Protein AF-A0A4S4CKS0-F1 (afdb_monomer)

Foldseek 3Di:
DDDDDDPPPPPPDPDQQDAPPDDPDAAEDPEQVGADEAAASHKGKYKHKYFPVQWDDPCPCVVVAVPFDWDCVQPDDQPDDTAKTKDWDPQKAWDDKDWDPQKDKHWPTKMKIWHFPDWGDDPPDIDTDTGIIIITIMIIHGHNPDDQPPPPVVPPPPCPVVNVVVVVPDDPVVVVVCVVCPGFKTKMWIWIDGPVGITIGIHIHGNDDDD

Nearest PDB structures (foldseek):
  6u2k-assembly1_B  TM=3.078E-01  e=2.354E+00  Homo sapiens
  6lt7-assembly1_D  TM=2.703E-01  e=1.048E+00  Homo sapiens
  5zyg-assembly1_A  TM=1.917E-01  e=1.614E+00  Homo sapiens
  2e3q-assembly1_A  TM=2.192E-01  e=3.435E+00  Homo sapiens
  4v61-assembly1_AJ  TM=2.468E-01  e=6.928E+00  Spinacia oleracea

Mean predicted aligned error: 11.74 Å

Solvent-accessible surface area (backbone atoms only — not comparable to full-atom values): 12590 Å² total; per-residue (Å²): 138,86,81,84,82,81,80,81,80,76,75,81,72,80,73,79,70,40,75,41,102,64,67,101,59,64,46,74,43,94,33,50,82,50,62,44,72,49,44,58,29,18,35,47,47,37,32,35,38,35,54,44,77,59,56,45,89,80,68,86,55,48,74,64,59,68,71,58,72,73,62,59,87,78,52,84,54,65,87,40,64,54,61,63,30,73,44,83,32,82,64,60,35,76,74,48,72,52,48,60,85,49,51,46,74,43,76,74,45,38,27,37,30,46,42,55,78,42,52,45,60,56,91,96,43,81,48,75,44,64,48,58,28,33,42,38,27,30,41,39,35,28,33,66,82,53,64,82,77,80,78,62,87,73,77,56,75,70,65,50,72,67,53,52,53,52,58,67,71,46,51,74,67,56,50,46,57,54,59,77,57,61,82,59,55,46,63,29,45,35,32,32,34,51,98,89,49,76,34,52,46,65,45,35,35,19,53,56,84,86,128

pLDDT: mean 80.33, std 18.59, range [35.62, 97.5]

Structure (mmCIF, N/CA/C/O backbone):
data_AF-A0A4S4CKS0-F1
#
_entry.id   AF-A0A4S4CKS0-F1
#
loop_
_atom_site.group_PDB
_atom_site.id
_atom_site.type_symbol
_atom_site.label_atom_id
_atom_site.label_alt_id
_atom_site.label_comp_id
_atom_site.label_asym_id
_atom_site.label_entity_id
_atom_site.label_seq_id
_atom_site.pdbx_PDB_ins_code
_atom_site.Cartn_x
_atom_site.Cartn_y
_atom_site.Cartn_z
_atom_site.occupancy
_atom_site.B_iso_or_equiv
_atom_site.auth_seq_id
_atom_site.auth_comp_id
_atom_site.auth_asym_id
_atom_site.auth_atom_id
_atom_site.pdbx_PDB_model_num
ATOM 1 N N . MET A 1 1 ? 51.234 -23.794 -37.848 1.00 41.62 1 MET A N 1
ATOM 2 C CA . MET A 1 1 ? 51.145 -22.555 -37.045 1.00 41.62 1 MET A CA 1
ATOM 3 C C . MET A 1 1 ? 49.689 -22.390 -36.641 1.00 41.62 1 MET A C 1
ATOM 5 O O . MET A 1 1 ? 48.871 -22.120 -37.506 1.00 41.62 1 MET A O 1
ATOM 9 N N . ALA A 1 2 ? 49.347 -22.695 -35.389 1.00 40.72 2 ALA A N 1
ATOM 10 C CA . ALA A 1 2 ? 47.974 -22.629 -34.889 1.00 40.72 2 ALA A CA 1
ATOM 11 C C . ALA A 1 2 ? 47.785 -21.317 -34.114 1.00 40.72 2 ALA A C 1
ATOM 13 O O . ALA A 1 2 ? 48.571 -21.017 -33.218 1.00 40.72 2 ALA A O 1
ATOM 14 N N . VAL A 1 3 ? 46.779 -20.533 -34.497 1.00 44.59 3 VAL A N 1
ATOM 15 C CA . VAL A 1 3 ? 46.396 -19.279 -33.834 1.00 44.59 3 VAL A CA 1
ATOM 16 C C . VAL A 1 3 ? 45.395 -19.623 -32.726 1.00 44.59 3 VAL A C 1
ATOM 18 O O . VAL A 1 3 ? 44.371 -20.232 -33.037 1.00 44.59 3 VAL A O 1
ATOM 21 N N . PRO A 1 4 ? 45.639 -19.275 -31.452 1.00 52.84 4 PRO A N 1
ATOM 22 C CA . PRO A 1 4 ? 44.640 -19.474 -30.415 1.00 52.84 4 PRO A CA 1
ATOM 23 C C . PRO A 1 4 ? 43.582 -18.367 -30.502 1.00 52.84 4 PRO A C 1
ATOM 25 O O . PRO A 1 4 ? 43.887 -17.178 -30.429 1.00 52.84 4 PRO A O 1
ATOM 28 N N . PHE A 1 5 ? 42.324 -18.775 -30.661 1.00 57.12 5 PHE A N 1
ATOM 29 C CA . PHE A 1 5 ? 41.147 -17.913 -30.590 1.00 57.12 5 PHE A CA 1
ATOM 30 C C . PHE A 1 5 ? 40.805 -17.707 -29.105 1.00 57.12 5 PHE A C 1
ATOM 32 O O . PHE A 1 5 ? 40.235 -18.589 -28.463 1.00 57.12 5 PHE A O 1
ATOM 39 N N . ILE A 1 6 ? 41.215 -16.577 -28.524 1.00 60.00 6 ILE A N 1
ATOM 40 C CA . ILE A 1 6 ? 40.857 -16.210 -27.147 1.00 60.00 6 ILE A CA 1
ATOM 41 C C . ILE A 1 6 ? 39.425 -15.669 -27.173 1.00 60.00 6 ILE A C 1
ATOM 43 O O . ILE A 1 6 ? 39.187 -14.512 -27.514 1.00 60.00 6 ILE A O 1
ATOM 47 N N . ALA A 1 7 ? 38.461 -16.520 -26.829 1.00 51.56 7 ALA A N 1
ATOM 48 C CA . ALA A 1 7 ? 37.091 -16.104 -26.567 1.00 51.56 7 ALA A CA 1
ATOM 49 C C . ALA A 1 7 ? 37.044 -15.348 -25.226 1.00 51.56 7 ALA A C 1
ATOM 51 O O . ALA A 1 7 ? 37.062 -15.959 -24.157 1.00 51.56 7 ALA A O 1
ATOM 52 N N . LEU A 1 8 ? 37.007 -14.012 -25.276 1.00 50.91 8 LEU A N 1
ATOM 53 C CA . LEU A 1 8 ? 36.671 -13.187 -24.116 1.00 50.91 8 LEU A CA 1
ATOM 54 C C . LEU A 1 8 ? 35.196 -13.418 -23.755 1.00 50.91 8 LEU A C 1
ATOM 56 O O . LEU A 1 8 ? 34.293 -12.826 -24.341 1.00 50.91 8 LEU A O 1
ATOM 60 N N . LEU A 1 9 ? 34.960 -14.273 -22.763 1.00 50.16 9 LEU A N 1
ATOM 61 C CA . LEU A 1 9 ? 33.703 -14.326 -22.023 1.00 50.16 9 LEU A CA 1
ATOM 62 C C . LEU A 1 9 ? 33.597 -13.053 -21.173 1.00 50.16 9 LEU A C 1
ATOM 64 O O . LEU A 1 9 ? 34.040 -13.014 -20.026 1.00 50.16 9 LEU A O 1
ATOM 68 N N . THR A 1 10 ? 33.031 -11.989 -21.740 1.00 52.81 10 THR A N 1
ATOM 69 C CA . THR A 1 10 ? 32.577 -10.836 -20.960 1.00 52.81 10 THR A CA 1
ATOM 70 C C . THR A 1 10 ? 31.408 -11.289 -20.091 1.00 52.81 10 THR A C 1
ATOM 72 O O . THR A 1 10 ? 30.259 -11.310 -20.528 1.00 52.81 10 THR A O 1
ATOM 75 N N . LEU A 1 11 ? 31.712 -11.687 -18.856 1.00 47.97 11 LEU A N 1
ATOM 76 C CA . LEU A 1 11 ? 30.732 -11.795 -17.785 1.00 47.97 11 LEU A CA 1
ATOM 77 C C . LEU A 1 11 ? 30.125 -10.402 -17.601 1.00 47.97 11 LEU A C 1
ATOM 79 O O . LEU A 1 11 ? 30.7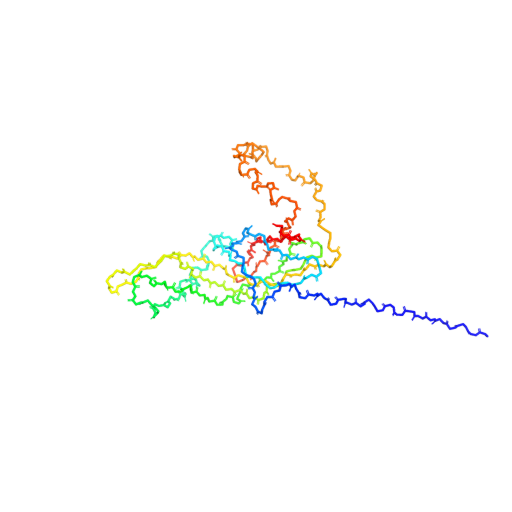52 -9.520 -17.015 1.00 47.97 11 LEU A O 1
ATOM 83 N N . SER A 1 12 ? 28.923 -10.186 -18.129 1.00 48.22 12 SER A N 1
ATOM 84 C CA . SER A 1 12 ? 28.075 -9.063 -17.744 1.00 48.22 12 SER A CA 1
ATOM 85 C C . SER A 1 12 ? 27.746 -9.237 -16.264 1.00 48.22 12 SER A C 1
ATOM 87 O O . SER A 1 12 ? 26.781 -9.907 -15.897 1.00 48.22 12 SER A O 1
ATOM 89 N N . ALA A 1 13 ? 28.625 -8.721 -15.408 1.00 48.47 13 ALA A N 1
ATOM 90 C CA . ALA A 1 13 ? 28.446 -8.725 -13.974 1.00 48.47 13 ALA A CA 1
ATOM 91 C C . ALA A 1 13 ? 27.156 -7.961 -13.657 1.00 48.47 13 ALA A C 1
ATOM 93 O O . ALA A 1 13 ? 27.065 -6.758 -13.896 1.00 48.47 13 ALA A O 1
ATOM 94 N N . CYS A 1 14 ? 26.156 -8.668 -13.128 1.00 55.69 14 CYS A N 1
ATOM 95 C CA . CYS A 1 14 ? 25.032 -8.055 -12.433 1.00 55.69 14 CYS A CA 1
ATOM 96 C C . CYS A 1 14 ? 25.612 -7.219 -11.286 1.00 55.69 14 CYS A C 1
ATOM 98 O O . CYS A 1 14 ? 25.979 -7.764 -10.246 1.00 55.69 14 CYS A O 1
ATOM 100 N N . THR A 1 15 ? 25.748 -5.907 -11.475 1.00 55.53 15 THR A N 1
ATOM 101 C CA . THR A 1 15 ? 26.134 -5.004 -10.390 1.00 55.53 15 THR A CA 1
ATOM 102 C C . THR A 1 15 ? 25.078 -5.107 -9.290 1.00 55.53 15 THR A C 1
ATOM 104 O O . THR A 1 15 ? 23.892 -4.926 -9.590 1.00 55.53 15 THR A O 1
ATOM 107 N N . PRO A 1 16 ? 25.455 -5.417 -8.038 1.00 56.31 16 PRO A N 1
ATOM 108 C CA . PRO A 1 16 ? 24.493 -5.502 -6.951 1.00 56.31 16 PRO A CA 1
ATOM 109 C C . PRO A 1 16 ? 23.821 -4.139 -6.770 1.00 56.31 16 PRO A C 1
ATOM 111 O O . PRO A 1 16 ? 24.492 -3.128 -6.572 1.00 56.31 16 PRO A O 1
ATOM 114 N N . ILE A 1 17 ? 22.490 -4.110 -6.859 1.00 59.53 17 ILE A N 1
ATOM 115 C CA . ILE A 1 17 ? 21.706 -2.906 -6.572 1.00 59.53 17 ILE A CA 1
ATOM 116 C C . ILE A 1 17 ? 21.850 -2.619 -5.077 1.00 59.53 17 ILE A C 1
ATOM 118 O O . ILE A 1 17 ? 21.544 -3.478 -4.245 1.00 59.53 17 ILE A O 1
ATOM 122 N N . ALA A 1 18 ? 22.331 -1.426 -4.731 1.00 67.19 18 ALA A N 1
ATOM 123 C CA . ALA A 1 18 ? 22.526 -1.045 -3.343 1.00 67.19 18 ALA A CA 1
ATOM 124 C C . ALA A 1 18 ? 21.168 -0.903 -2.639 1.00 67.19 18 ALA A C 1
ATOM 126 O O . ALA A 1 18 ? 20.192 -0.390 -3.197 1.00 67.19 18 ALA A O 1
ATOM 127 N N . ARG A 1 19 ? 21.089 -1.339 -1.379 1.00 68.25 19 ARG A N 1
ATOM 128 C CA . ARG A 1 19 ? 19.971 -0.956 -0.509 1.00 68.25 19 ARG A CA 1
ATOM 129 C C . ARG A 1 19 ? 20.043 0.565 -0.344 1.00 68.25 19 ARG A C 1
ATOM 131 O O . ARG A 1 19 ? 21.109 1.083 -0.013 1.00 68.25 19 ARG A O 1
ATOM 138 N N . GLY A 1 20 ? 18.950 1.278 -0.620 1.00 61.09 20 GLY A N 1
ATOM 139 C CA . GLY A 1 20 ? 18.899 2.719 -0.359 1.00 61.09 20 GLY A CA 1
ATOM 140 C C . GLY A 1 20 ? 19.040 3.017 1.140 1.00 61.09 20 GLY A C 1
ATOM 141 O O . GLY A 1 20 ? 19.058 2.096 1.959 1.00 61.09 20 GLY A O 1
ATOM 142 N N . ALA A 1 21 ? 19.136 4.296 1.513 1.00 64.00 21 ALA A N 1
ATOM 143 C CA . ALA A 1 21 ? 19.200 4.710 2.917 1.00 64.00 21 ALA A CA 1
ATOM 144 C C . ALA A 1 21 ? 17.873 4.385 3.629 1.00 64.00 21 ALA A C 1
ATOM 146 O O . ALA A 1 21 ? 16.957 5.201 3.677 1.00 64.00 21 ALA A O 1
ATOM 147 N N . GLN A 1 22 ? 17.754 3.159 4.136 1.00 67.56 22 GLN A N 1
ATOM 148 C CA . GLN A 1 22 ? 16.550 2.631 4.758 1.00 67.56 22 GLN A CA 1
ATOM 149 C C . GLN A 1 22 ? 16.908 1.922 6.058 1.00 67.56 22 GLN A C 1
ATOM 151 O O . GLN A 1 22 ? 17.791 1.062 6.074 1.00 67.56 22 GLN A O 1
ATOM 156 N N . ALA A 1 23 ? 16.171 2.237 7.121 1.00 68.69 23 ALA A N 1
ATOM 157 C CA . ALA A 1 23 ? 16.185 1.453 8.348 1.00 68.69 23 ALA A CA 1
ATOM 158 C C . ALA A 1 23 ? 15.687 0.012 8.099 1.00 68.69 23 ALA A C 1
ATOM 160 O O . ALA A 1 23 ? 15.233 -0.335 7.005 1.00 68.69 23 ALA A O 1
ATOM 161 N N . ASP A 1 24 ? 15.749 -0.850 9.114 1.00 76.81 24 ASP A N 1
ATOM 162 C CA . ASP A 1 24 ? 15.298 -2.251 9.015 1.00 76.81 24 ASP A CA 1
ATOM 163 C C . ASP A 1 24 ? 13.781 -2.436 8.886 1.00 76.81 24 ASP A C 1
ATOM 165 O O . ASP A 1 24 ? 13.296 -3.558 8.772 1.00 76.81 24 ASP A O 1
ATOM 169 N N . TYR A 1 25 ? 13.035 -1.335 8.807 1.00 79.00 25 TYR A N 1
ATOM 170 C CA . TYR A 1 25 ? 11.602 -1.305 8.551 1.00 79.00 25 TYR A CA 1
ATOM 171 C C . TYR A 1 25 ? 11.276 -0.629 7.205 1.00 79.00 25 TYR A C 1
ATOM 173 O O . TYR A 1 25 ? 12.026 0.239 6.744 1.00 79.00 25 TYR A O 1
ATOM 181 N N . PRO A 1 26 ? 10.168 -1.018 6.543 1.00 87.12 26 PRO A N 1
ATOM 182 C CA . PRO A 1 26 ? 9.660 -0.335 5.354 1.00 87.12 26 PRO A CA 1
ATOM 183 C C . PRO A 1 26 ? 9.377 1.148 5.611 1.00 87.12 26 PRO A C 1
ATOM 185 O O . PRO A 1 26 ? 8.907 1.517 6.684 1.00 87.12 26 PRO A O 1
ATOM 188 N N . ILE A 1 27 ? 9.624 1.992 4.611 1.00 90.81 27 ILE A N 1
ATOM 189 C CA . ILE A 1 27 ? 9.252 3.412 4.647 1.00 90.81 27 ILE A CA 1
ATOM 190 C C . ILE A 1 27 ? 7.734 3.516 4.503 1.00 90.81 27 ILE A C 1
ATOM 192 O O . ILE A 1 27 ? 7.166 2.911 3.598 1.00 90.81 27 ILE A O 1
ATOM 196 N N . GLU A 1 28 ? 7.069 4.295 5.350 1.00 91.88 28 GLU A N 1
ATOM 197 C CA . GLU A 1 28 ? 5.626 4.518 5.234 1.00 91.88 28 GLU A CA 1
ATOM 198 C C . GLU A 1 28 ? 5.329 5.783 4.429 1.00 91.88 28 GLU A C 1
ATOM 200 O O . GLU A 1 28 ? 5.758 6.881 4.788 1.00 91.88 28 GLU A O 1
ATOM 205 N N . ALA A 1 29 ? 4.590 5.633 3.330 1.00 91.12 29 ALA A N 1
ATOM 206 C CA . ALA A 1 29 ? 4.051 6.771 2.602 1.00 91.12 29 ALA A CA 1
ATOM 207 C C . ALA A 1 29 ? 2.835 7.341 3.363 1.00 91.12 29 ALA A C 1
ATOM 209 O O . ALA A 1 29 ? 1.997 6.559 3.819 1.00 91.12 29 ALA A O 1
ATOM 210 N N . PRO A 1 30 ? 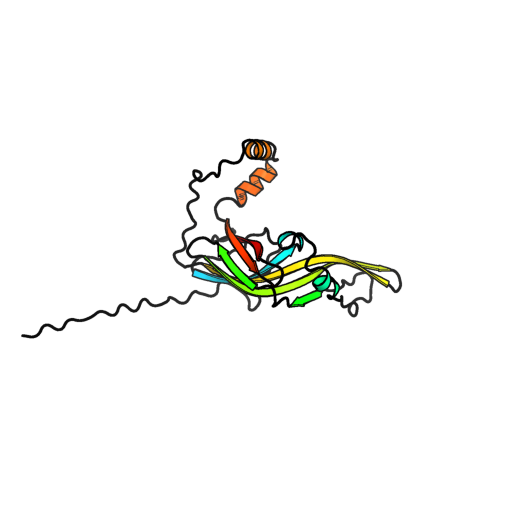2.688 8.677 3.473 1.00 87.44 30 PRO A N 1
ATOM 211 C CA . PRO A 1 30 ? 1.537 9.287 4.145 1.00 87.44 30 PRO A CA 1
ATOM 212 C C . PRO A 1 30 ? 0.188 8.910 3.513 1.00 87.44 30 PRO A C 1
ATOM 214 O O . PRO A 1 30 ? -0.796 8.681 4.216 1.00 87.44 30 PRO A O 1
ATOM 217 N N . ASP A 1 31 ? 0.150 8.836 2.182 1.00 89.62 31 ASP A N 1
ATOM 218 C CA . ASP A 1 31 ? -1.019 8.491 1.376 1.00 89.62 31 ASP A CA 1
ATOM 219 C C . ASP A 1 31 ? -0.600 7.940 -0.002 1.00 89.62 31 ASP A C 1
ATOM 221 O O . ASP A 1 31 ? 0.581 7.928 -0.359 1.00 89.62 31 ASP A O 1
ATOM 225 N N . SER A 1 32 ? -1.577 7.498 -0.798 1.00 88.25 32 SER A N 1
ATOM 226 C CA . SER A 1 32 ? -1.372 6.986 -2.160 1.00 88.25 32 SER A CA 1
ATOM 227 C C . SER A 1 32 ? -0.964 8.051 -3.188 1.00 88.25 32 SER A C 1
ATOM 229 O O . SER A 1 32 ? -0.607 7.716 -4.319 1.00 88.25 32 SER A O 1
ATOM 231 N N . PHE A 1 33 ? -1.050 9.338 -2.847 1.00 87.00 33 PHE A N 1
ATOM 232 C CA . PHE A 1 33 ? -0.727 10.456 -3.740 1.00 87.00 33 PHE A CA 1
ATOM 233 C C . PHE A 1 33 ? 0.673 11.024 -3.493 1.00 87.00 33 PHE A C 1
ATOM 235 O O . PHE A 1 33 ? 1.211 11.736 -4.350 1.00 87.00 33 PHE A O 1
ATOM 242 N N . SER A 1 34 ? 1.263 10.692 -2.352 1.00 87.56 34 SER A N 1
ATOM 243 C CA . SER A 1 34 ? 2.594 11.087 -1.939 1.00 87.56 34 SER A CA 1
ATOM 244 C C . SER A 1 34 ? 3.637 10.317 -2.749 1.00 87.56 34 SER A C 1
ATOM 246 O O . SER A 1 34 ? 3.624 9.085 -2.752 1.00 87.56 34 SER A O 1
ATOM 248 N N . PRO A 1 35 ? 4.543 11.006 -3.467 1.00 89.19 35 PRO A N 1
ATOM 249 C CA . PRO A 1 35 ? 5.587 10.325 -4.206 1.00 89.19 35 PRO A CA 1
ATOM 250 C C . PRO A 1 35 ? 6.598 9.710 -3.242 1.00 89.19 35 PRO A C 1
ATOM 252 O O . PRO A 1 35 ? 7.024 10.328 -2.265 1.00 89.19 35 PRO A O 1
ATOM 255 N N . VAL A 1 36 ? 7.004 8.495 -3.568 1.00 90.44 36 VAL A N 1
ATOM 256 C CA . VAL A 1 36 ? 8.014 7.732 -2.852 1.00 90.44 36 VAL A CA 1
ATOM 257 C C . VAL A 1 36 ? 9.364 7.993 -3.501 1.00 90.44 36 VAL A C 1
ATOM 259 O O . VAL A 1 36 ? 9.539 7.715 -4.687 1.00 90.44 36 VAL A O 1
ATOM 262 N N . THR A 1 37 ? 10.323 8.520 -2.747 1.00 91.00 37 THR A N 1
ATOM 263 C CA . THR A 1 37 ? 11.645 8.823 -3.300 1.00 91.00 37 THR A CA 1
ATOM 264 C C . THR A 1 37 ? 12.534 7.581 -3.326 1.00 91.00 37 THR A C 1
ATOM 266 O O . THR A 1 37 ? 12.862 7.042 -2.273 1.00 91.00 37 THR A O 1
ATOM 269 N N . VAL A 1 38 ? 12.955 7.153 -4.518 1.00 90.50 38 VAL A N 1
ATOM 270 C CA . VAL A 1 38 ? 13.899 6.046 -4.738 1.00 90.50 38 VAL A CA 1
ATOM 271 C C . VAL A 1 38 ? 14.950 6.504 -5.746 1.00 90.50 38 VAL A C 1
ATOM 273 O O . VAL A 1 38 ? 14.626 6.739 -6.907 1.00 90.50 38 VAL A O 1
ATOM 276 N N . LEU A 1 39 ? 16.205 6.663 -5.320 1.00 90.50 39 LEU A N 1
ATOM 277 C CA . LEU A 1 39 ? 17.254 7.162 -6.215 1.00 90.50 39 LEU A CA 1
ATOM 278 C C . LEU A 1 39 ? 17.713 6.073 -7.206 1.00 90.50 39 LEU A C 1
ATOM 280 O O . LEU A 1 39 ? 17.625 4.883 -6.889 1.00 90.50 39 LEU A O 1
ATOM 284 N N . PRO A 1 40 ? 18.252 6.452 -8.379 1.00 91.56 40 PRO A N 1
ATOM 285 C CA . PRO A 1 40 ? 18.883 5.510 -9.297 1.00 91.56 40 PRO A CA 1
ATOM 286 C C . PRO A 1 40 ? 19.933 4.633 -8.609 1.00 91.56 40 PRO A C 1
ATOM 288 O O . PRO A 1 40 ? 20.743 5.105 -7.809 1.00 91.56 40 PRO A O 1
ATOM 291 N N . GLY A 1 41 ? 19.903 3.336 -8.911 1.00 89.62 41 GLY A N 1
ATOM 292 C CA . GLY A 1 41 ? 20.795 2.334 -8.326 1.00 89.62 41 GLY A CA 1
ATOM 293 C C . GLY A 1 41 ? 20.381 1.867 -6.929 1.00 89.62 41 GLY A C 1
ATOM 294 O O . GLY A 1 41 ? 21.135 1.118 -6.303 1.00 89.62 41 GLY A O 1
ATOM 295 N N . GLN A 1 42 ? 19.205 2.279 -6.441 1.00 90.62 42 GLN A N 1
ATOM 296 C CA . GLN A 1 42 ? 18.690 1.899 -5.129 1.00 90.62 42 GLN A CA 1
ATOM 297 C C . GLN A 1 42 ? 17.472 0.979 -5.205 1.00 90.62 42 GLN A C 1
ATOM 299 O O . GLN A 1 42 ? 16.696 0.976 -6.162 1.00 90.62 42 GLN A O 1
ATOM 304 N N . SER A 1 43 ? 17.292 0.208 -4.133 1.00 92.81 43 SER A N 1
ATOM 305 C CA . SER A 1 43 ? 16.043 -0.489 -3.819 1.00 92.81 43 SER A CA 1
ATOM 306 C C . SER A 1 43 ? 15.538 -0.112 -2.433 1.00 92.81 43 SER A C 1
ATOM 308 O O . SER A 1 43 ? 16.338 -0.049 -1.497 1.00 92.81 43 SER A O 1
ATOM 310 N N . LEU A 1 44 ? 14.224 0.070 -2.297 1.00 93.31 44 LEU A N 1
ATOM 311 C CA . LEU A 1 44 ? 13.550 0.390 -1.037 1.00 93.31 44 LEU A CA 1
ATOM 312 C C . LEU A 1 44 ? 12.295 -0.467 -0.840 1.00 93.31 44 LEU A C 1
ATOM 314 O O . LEU A 1 44 ? 11.598 -0.797 -1.800 1.00 93.31 44 LEU A O 1
ATOM 318 N N . TYR A 1 45 ? 11.998 -0.800 0.415 1.00 95.19 45 TYR A N 1
ATOM 319 C CA . TYR A 1 45 ? 10.709 -1.358 0.819 1.00 95.19 45 TYR A CA 1
ATOM 320 C C . TYR A 1 45 ? 9.808 -0.247 1.332 1.00 95.19 45 TYR A C 1
ATOM 322 O O . TYR A 1 45 ? 10.210 0.518 2.209 1.00 95.19 45 TYR A O 1
ATOM 330 N N . VAL A 1 46 ? 8.598 -0.161 0.792 1.00 95.06 46 VAL A N 1
ATOM 331 C CA . VAL A 1 46 ? 7.710 0.979 1.013 1.00 95.06 46 VAL A CA 1
ATOM 332 C C . VAL A 1 46 ? 6.290 0.496 1.226 1.00 95.06 46 VAL A C 1
ATOM 334 O O . VAL A 1 46 ? 5.769 -0.272 0.425 1.00 95.06 46 VAL A O 1
ATOM 337 N N . THR A 1 47 ? 5.660 0.970 2.288 1.00 96.69 47 THR A N 1
ATOM 338 C CA . THR A 1 47 ? 4.267 0.697 2.614 1.00 96.69 47 THR A CA 1
ATOM 339 C C . THR A 1 47 ? 3.413 1.886 2.207 1.00 96.69 47 THR A C 1
ATOM 341 O O . THR A 1 47 ? 3.624 2.997 2.688 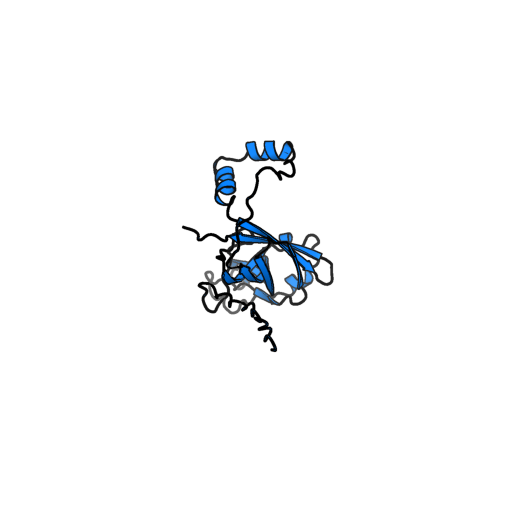1.00 96.69 47 THR A O 1
ATOM 344 N N . VAL A 1 48 ? 2.440 1.653 1.332 1.00 96.75 48 VAL A N 1
ATOM 345 C CA . VAL A 1 48 ? 1.555 2.688 0.795 1.00 96.75 48 VAL A CA 1
ATOM 346 C C . VAL A 1 48 ? 0.112 2.381 1.189 1.00 96.75 48 VAL A C 1
ATOM 348 O O . VAL A 1 48 ? -0.389 1.292 0.881 1.00 96.75 48 VAL A O 1
ATOM 351 N N . PRO A 1 49 ? -0.571 3.311 1.876 1.00 96.62 49 PRO A N 1
ATOM 352 C CA . PRO A 1 49 ? -1.980 3.168 2.182 1.00 96.62 49 PRO A CA 1
ATOM 353 C C . PRO A 1 49 ? -2.839 3.652 1.007 1.00 96.62 49 PRO A C 1
ATOM 355 O O . PRO A 1 49 ? -2.672 4.763 0.506 1.00 96.62 49 PRO A O 1
ATOM 358 N N . TYR A 1 50 ? -3.806 2.832 0.613 1.00 95.50 50 TYR A N 1
ATOM 359 C CA . TYR A 1 50 ? -4.813 3.132 -0.400 1.00 95.50 50 TYR A CA 1
ATOM 360 C C . TYR A 1 50 ? -6.186 3.166 0.257 1.00 95.50 50 TYR A C 1
ATOM 362 O O . TYR A 1 50 ? -6.536 2.267 1.024 1.00 95.50 50 TYR A O 1
ATOM 370 N N . ALA A 1 51 ? -6.982 4.192 -0.039 1.00 93.38 51 ALA A N 1
ATOM 371 C CA . ALA A 1 51 ? -8.387 4.184 0.354 1.00 93.38 51 ALA A CA 1
ATOM 372 C C . ALA A 1 51 ? -9.088 2.994 -0.310 1.00 93.38 51 ALA A C 1
ATOM 374 O O . ALA A 1 51 ? -8.784 2.671 -1.460 1.00 93.38 51 ALA A O 1
ATOM 375 N N . ARG A 1 52 ? -10.037 2.364 0.384 1.00 92.62 52 ARG A N 1
ATOM 376 C CA . ARG A 1 52 ? -10.817 1.253 -0.174 1.00 92.62 52 ARG A CA 1
ATOM 377 C C . ARG A 1 52 ? -11.380 1.576 -1.566 1.00 92.62 52 ARG A C 1
ATOM 379 O O . ARG A 1 52 ? -11.114 0.851 -2.519 1.00 92.62 52 ARG A O 1
ATOM 386 N N . SER A 1 53 ? -11.982 2.757 -1.699 1.00 89.56 53 SER A N 1
ATOM 387 C CA . SER A 1 53 ? -12.547 3.287 -2.949 1.00 89.56 53 SER A CA 1
ATOM 388 C C . SER A 1 53 ? -11.550 3.500 -4.095 1.00 89.56 53 SER A C 1
ATOM 390 O O . SER A 1 53 ? -11.957 3.769 -5.218 1.00 89.56 53 SER A O 1
ATOM 392 N N . SER A 1 54 ? -10.240 3.443 -3.837 1.00 87.62 54 SER A N 1
ATOM 393 C CA . SER A 1 54 ? -9.221 3.578 -4.889 1.00 87.62 54 SER A CA 1
ATOM 394 C C . SER A 1 54 ? -8.838 2.249 -5.538 1.00 87.62 54 SER A C 1
ATOM 396 O O . SER A 1 54 ? -8.202 2.256 -6.587 1.00 87.62 54 SER A O 1
ATOM 398 N N . ILE A 1 55 ? -9.206 1.127 -4.917 1.00 88.50 55 ILE A N 1
ATOM 399 C CA . ILE A 1 55 ? -8.948 -0.230 -5.416 1.00 88.50 55 ILE A CA 1
ATOM 400 C C . ILE A 1 55 ? -10.266 -0.930 -5.761 1.00 88.50 55 ILE A C 1
ATOM 402 O O . ILE A 1 55 ? -10.308 -1.753 -6.670 1.00 88.50 55 ILE A O 1
ATOM 406 N N . GLU A 1 56 ? -11.351 -0.582 -5.079 1.00 85.75 56 GLU A N 1
ATOM 407 C CA . GLU A 1 56 ? -12.641 -1.251 -5.166 1.00 85.75 56 GLU A CA 1
ATOM 408 C C . GLU A 1 56 ? -13.768 -0.249 -5.424 1.00 85.75 56 GLU A C 1
ATOM 410 O O . GLU A 1 56 ? -13.791 0.821 -4.817 1.00 85.75 56 GLU A O 1
ATOM 415 N N . ASN A 1 57 ? -14.728 -0.630 -6.272 1.00 76.88 57 ASN A N 1
ATOM 416 C CA . ASN A 1 57 ? -15.890 0.201 -6.602 1.00 76.88 57 ASN A CA 1
ATOM 417 C C . ASN A 1 57 ? -17.217 -0.354 -6.049 1.00 76.88 57 ASN A C 1
ATOM 419 O O . ASN A 1 57 ? -18.072 0.436 -5.662 1.00 76.88 57 ASN A O 1
ATOM 423 N N . ASP A 1 58 ? -17.369 -1.682 -5.953 1.00 82.44 58 ASP A N 1
ATOM 424 C CA . ASP A 1 58 ? -18.683 -2.336 -5.802 1.00 82.44 58 ASP A CA 1
ATOM 425 C C . ASP A 1 58 ? -18.880 -3.075 -4.464 1.00 82.44 58 ASP A C 1
ATOM 427 O O . ASP A 1 58 ? -19.630 -4.043 -4.390 1.00 82.44 58 ASP A O 1
ATOM 431 N N . GLN A 1 59 ? -18.196 -2.648 -3.397 1.00 85.38 59 GLN A N 1
ATOM 432 C CA . GLN A 1 59 ? -18.329 -3.229 -2.045 1.00 85.38 59 GLN A CA 1
ATOM 433 C C . GLN A 1 59 ? -18.022 -4.744 -1.920 1.00 85.38 59 GLN A C 1
ATOM 435 O O . GLN A 1 59 ? -18.271 -5.362 -0.885 1.00 85.38 59 GLN A O 1
ATOM 440 N N . GLU A 1 60 ? -17.389 -5.331 -2.937 1.00 87.44 60 GLU A N 1
ATOM 441 C CA . GLU A 1 60 ? -16.890 -6.708 -3.009 1.00 87.44 60 GLU A CA 1
ATOM 442 C C . GLU A 1 60 ? -16.122 -7.202 -1.766 1.00 87.44 60 GLU A C 1
ATOM 444 O O . GLU A 1 60 ? -16.123 -8.402 -1.484 1.00 87.44 60 GLU A O 1
ATOM 449 N N . TYR A 1 61 ? -15.469 -6.314 -1.011 1.00 91.06 61 TYR A N 1
ATOM 450 C CA . TYR A 1 61 ? -14.676 -6.667 0.167 1.00 91.06 61 TYR A CA 1
ATOM 451 C C . TYR A 1 61 ? -15.329 -6.337 1.513 1.00 91.06 61 TYR A C 1
ATOM 453 O O . TYR A 1 61 ? -14.642 -6.437 2.534 1.00 91.06 61 TYR A O 1
ATOM 461 N N . ASP A 1 62 ? -16.623 -5.999 1.556 1.00 93.06 62 ASP A N 1
ATOM 462 C CA . ASP A 1 62 ? -17.341 -5.652 2.798 1.00 93.06 62 ASP A CA 1
ATOM 463 C C . ASP A 1 62 ? -17.118 -6.715 3.873 1.00 93.06 62 ASP A C 1
ATOM 465 O O . ASP A 1 62 ? -16.591 -6.426 4.944 1.00 93.06 62 ASP A O 1
ATOM 469 N N . ALA A 1 63 ? -17.373 -7.981 3.533 1.00 91.94 63 ALA A N 1
ATOM 470 C CA . ALA A 1 63 ? -17.200 -9.097 4.458 1.00 91.94 63 ALA A CA 1
ATOM 471 C C . ALA A 1 63 ? -15.753 -9.228 4.971 1.00 91.94 63 ALA A C 1
ATOM 473 O O . ALA A 1 63 ? -15.517 -9.654 6.106 1.00 91.94 63 ALA A O 1
ATOM 474 N N . TYR A 1 64 ? -14.760 -8.857 4.154 1.00 93.81 64 TYR A N 1
ATOM 475 C CA . TYR A 1 64 ? -13.373 -8.879 4.593 1.00 93.81 64 TYR A CA 1
ATOM 476 C C . TYR A 1 64 ? -13.076 -7.744 5.576 1.00 93.81 64 TYR A C 1
ATOM 478 O O . TYR A 1 64 ? -12.410 -7.994 6.580 1.00 93.81 64 TYR A O 1
ATOM 486 N N . PHE A 1 65 ? -13.549 -6.525 5.330 1.00 95.06 65 PHE A N 1
ATOM 487 C CA . PHE A 1 65 ? -13.344 -5.426 6.270 1.00 95.06 65 PHE A CA 1
ATOM 488 C C . PHE A 1 65 ? -14.176 -5.594 7.548 1.00 95.06 65 PHE A C 1
ATOM 490 O O . PHE A 1 65 ? -13.654 -5.348 8.634 1.00 95.06 65 PHE A O 1
ATOM 497 N N . ASP A 1 66 ? -15.409 -6.094 7.453 1.00 94.12 66 ASP A N 1
ATOM 498 C CA . ASP A 1 66 ? -16.304 -6.353 8.588 1.00 94.12 66 ASP A CA 1
ATOM 499 C C . ASP A 1 66 ? -15.750 -7.353 9.585 1.00 94.12 66 ASP A C 1
ATOM 501 O O . ASP A 1 66 ? -15.896 -7.168 10.791 1.00 94.12 66 ASP A O 1
ATOM 505 N N . ALA A 1 67 ? -15.028 -8.353 9.093 1.00 94.62 67 ALA A N 1
ATOM 506 C CA . ALA A 1 67 ? -14.358 -9.335 9.927 1.00 94.62 67 ALA A CA 1
ATOM 507 C C . ALA A 1 67 ? -13.032 -8.829 10.548 1.00 94.62 67 ALA A C 1
ATOM 509 O O . ALA A 1 67 ? -12.261 -9.636 11.069 1.00 94.62 67 ALA A O 1
ATOM 510 N N . ILE A 1 68 ? -12.719 -7.529 10.463 1.00 95.56 68 ILE A N 1
ATOM 511 C CA . ILE A 1 68 ? -11.625 -6.897 11.213 1.00 95.56 68 ILE A CA 1
ATOM 512 C C . ILE A 1 68 ? -12.188 -6.332 12.518 1.00 95.56 68 ILE A C 1
ATOM 514 O O . ILE A 1 68 ? -12.974 -5.379 12.515 1.00 95.56 68 ILE A O 1
ATOM 518 N N . GLU A 1 69 ? -11.729 -6.899 13.630 1.00 94.75 69 GLU A N 1
ATOM 519 C CA . GLU A 1 69 ? -12.095 -6.489 14.983 1.00 94.75 69 GLU A CA 1
ATOM 520 C C . GLU A 1 69 ? -11.076 -5.495 15.553 1.00 94.75 69 GLU A C 1
ATOM 522 O O . GLU A 1 69 ? -9.869 -5.610 15.324 1.00 94.75 69 GLU A O 1
ATOM 527 N N . PHE A 1 70 ? -11.564 -4.508 16.304 1.00 94.88 70 PHE A N 1
ATOM 528 C CA . PHE A 1 70 ? -10.712 -3.579 17.038 1.00 94.88 70 PHE A CA 1
ATOM 529 C C . PHE A 1 70 ? -10.337 -4.144 18.404 1.00 94.88 70 PHE A C 1
ATOM 531 O O . PHE A 1 70 ? -11.179 -4.695 19.111 1.00 94.88 70 PHE A O 1
ATOM 538 N N . ASP A 1 71 ? -9.091 -3.915 18.809 1.00 92.69 71 ASP A N 1
ATOM 539 C CA . ASP A 1 71 ? -8.655 -4.183 20.173 1.00 92.69 71 ASP A CA 1
ATOM 540 C C . ASP A 1 71 ? -8.897 -2.956 21.063 1.00 92.69 71 ASP A C 1
ATOM 542 O O . ASP A 1 71 ? -8.256 -1.914 20.918 1.00 92.69 71 ASP A O 1
ATOM 546 N N . TYR A 1 72 ? -9.828 -3.088 22.006 1.00 91.69 72 TYR A N 1
ATOM 547 C CA . TYR A 1 72 ? -10.165 -2.043 22.973 1.00 91.69 72 TYR A CA 1
ATOM 548 C C . TYR A 1 72 ? -9.402 -2.175 24.300 1.00 91.69 72 TYR A C 1
ATOM 550 O O . TYR A 1 72 ? -9.560 -1.324 25.173 1.00 91.69 72 TYR A O 1
ATOM 558 N N . SER A 1 73 ? -8.576 -3.213 24.478 1.00 88.94 73 SER A N 1
ATOM 559 C CA . SER A 1 73 ? -7.921 -3.538 25.757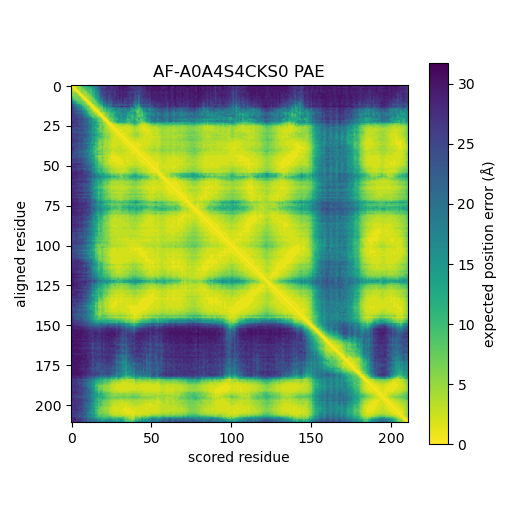 1.00 88.94 73 SER A CA 1
ATOM 560 C C . SER A 1 73 ? -6.985 -2.439 26.275 1.00 88.94 73 SER A C 1
ATOM 562 O O . SER A 1 73 ? -6.771 -2.307 27.485 1.00 88.94 73 SER A O 1
ATOM 564 N N . ALA A 1 74 ? -6.457 -1.619 25.365 1.00 82.69 74 ALA A N 1
ATOM 565 C CA . ALA A 1 74 ? -5.583 -0.493 25.671 1.00 82.69 74 ALA A CA 1
ATOM 566 C C . ALA A 1 74 ? -6.335 0.787 26.087 1.00 82.69 74 ALA A C 1
ATOM 568 O O . ALA A 1 74 ? -5.696 1.723 26.561 1.00 82.69 74 ALA A O 1
ATOM 569 N N . VAL A 1 75 ? -7.664 0.847 25.936 1.00 87.38 75 VAL A N 1
ATOM 570 C CA . VAL A 1 75 ? -8.463 2.050 26.217 1.00 87.38 75 VAL A CA 1
ATOM 571 C C . VAL A 1 75 ? -8.975 2.024 27.653 1.00 87.38 75 VAL A C 1
ATOM 573 O O . VAL A 1 75 ? -9.877 1.264 27.999 1.00 87.38 75 VAL A O 1
ATOM 576 N N . ARG A 1 76 ? -8.407 2.882 28.499 1.00 84.88 76 ARG A N 1
ATOM 577 C CA . ARG A 1 76 ? -8.745 3.018 29.923 1.00 84.88 76 ARG A CA 1
ATOM 578 C C . ARG A 1 76 ? -9.268 4.407 30.266 1.00 84.88 76 ARG A C 1
ATOM 580 O O . ARG A 1 76 ? -10.095 4.538 31.165 1.00 84.88 76 ARG A O 1
ATOM 587 N N . ILE A 1 77 ? -8.797 5.433 29.563 1.00 86.00 77 ILE A N 1
ATOM 588 C CA . ILE A 1 77 ? -9.184 6.832 29.752 1.00 86.00 77 ILE A CA 1
ATOM 589 C C . ILE A 1 77 ? -9.579 7.483 28.422 1.00 86.00 77 ILE A C 1
ATOM 591 O O . ILE A 1 77 ? -9.321 6.963 27.341 1.00 86.00 77 ILE A O 1
ATOM 595 N N . SER A 1 78 ? -10.228 8.646 28.490 1.00 82.62 78 SER A N 1
ATOM 596 C CA . SER A 1 78 ? -10.791 9.335 27.319 1.00 82.62 78 SER A CA 1
ATOM 597 C C . SER A 1 78 ? -9.762 9.818 26.294 1.00 82.62 78 SER A C 1
ATOM 599 O O . SER A 1 78 ? -10.135 10.101 25.158 1.00 82.62 78 SER A O 1
ATOM 601 N N . THR A 1 79 ? -8.492 9.923 26.685 1.00 85.44 79 THR A N 1
ATOM 602 C CA . THR A 1 79 ? -7.381 10.310 25.808 1.00 85.44 79 THR A CA 1
ATOM 603 C C . THR A 1 79 ? -6.736 9.128 25.096 1.00 85.44 79 THR A C 1
ATOM 605 O O . THR A 1 79 ? -5.917 9.343 24.204 1.00 85.44 79 THR A O 1
ATOM 608 N N . ASP A 1 80 ? -7.077 7.896 25.478 1.00 88.44 80 ASP A N 1
ATOM 609 C CA . ASP A 1 80 ? -6.512 6.711 24.846 1.00 88.44 80 ASP A CA 1
ATOM 610 C C . ASP A 1 80 ? -7.076 6.540 23.435 1.00 88.44 80 ASP A C 1
ATOM 612 O O . ASP A 1 80 ? -8.248 6.814 23.154 1.00 88.44 80 ASP A O 1
ATOM 616 N N . LYS A 1 81 ? -6.218 6.070 22.529 1.00 90.12 81 LYS A N 1
ATOM 617 C CA . LYS A 1 81 ? -6.578 5.794 21.141 1.00 90.12 81 LYS A CA 1
ATOM 618 C C . LYS A 1 81 ? -6.708 4.286 20.951 1.00 90.12 81 LYS A C 1
ATOM 620 O O . LYS A 1 81 ? -5.784 3.547 21.281 1.00 90.12 81 LYS A O 1
ATOM 625 N N . VAL A 1 82 ? -7.815 3.844 20.354 1.00 93.31 82 VAL A N 1
ATOM 626 C CA . VAL A 1 82 ? -7.911 2.479 19.819 1.00 93.31 82 VAL A CA 1
ATOM 627 C C . VAL A 1 82 ? -6.874 2.329 18.697 1.00 93.31 82 VAL A C 1
ATOM 629 O O . VAL A 1 82 ? -6.848 3.173 17.791 1.00 93.31 82 VAL A O 1
ATOM 632 N N . PRO A 1 83 ? -5.995 1.315 18.748 1.00 93.88 83 PRO A N 1
ATOM 633 C CA . PRO A 1 83 ? -5.014 1.083 17.699 1.00 93.88 83 PRO A CA 1
ATOM 634 C C . PRO A 1 83 ? -5.692 0.758 16.364 1.00 93.88 83 PRO A C 1
ATOM 636 O O . PRO A 1 83 ? -6.801 0.225 16.313 1.00 93.88 83 PRO A O 1
ATOM 639 N N . ASP A 1 84 ? -5.002 1.068 15.269 1.00 94.75 84 ASP A N 1
ATOM 640 C CA . ASP A 1 84 ? -5.448 0.656 13.941 1.00 94.75 84 ASP A CA 1
ATOM 641 C C . ASP A 1 84 ? -5.434 -0.875 13.846 1.00 94.75 84 ASP A C 1
ATOM 643 O O . ASP A 1 84 ? -4.471 -1.524 14.264 1.00 94.75 84 ASP A O 1
ATOM 647 N N . ALA A 1 85 ? -6.481 -1.451 13.261 1.00 95.75 85 ALA A N 1
ATOM 648 C CA . ALA A 1 85 ? -6.601 -2.892 13.098 1.00 95.75 85 ALA A CA 1
ATOM 649 C C . ALA A 1 85 ? -6.266 -3.285 11.658 1.00 95.75 85 ALA A C 1
ATOM 651 O O . ALA A 1 85 ? -6.822 -2.725 10.710 1.00 95.75 85 ALA A O 1
ATOM 652 N N . TYR A 1 86 ? -5.370 -4.257 11.489 1.00 95.75 86 TYR A N 1
ATOM 653 C CA . TYR A 1 86 ? -4.947 -4.758 10.182 1.00 95.75 86 TYR A CA 1
ATOM 654 C C . TYR A 1 86 ? -5.072 -6.274 10.115 1.00 95.75 86 TYR A C 1
ATOM 656 O O . TYR A 1 86 ? -4.796 -6.979 11.083 1.00 95.75 86 TYR A O 1
ATOM 664 N N . ARG A 1 87 ? -5.409 -6.772 8.929 1.00 96.75 87 ARG A N 1
ATOM 665 C CA . ARG A 1 87 ? -5.427 -8.193 8.603 1.00 96.75 87 ARG A CA 1
ATOM 666 C C . ARG A 1 87 ? -4.702 -8.438 7.291 1.00 96.75 87 ARG A C 1
ATOM 668 O O . ARG A 1 87 ? -4.730 -7.597 6.393 1.00 96.75 87 ARG A O 1
ATOM 675 N N . ASP A 1 88 ? -4.023 -9.572 7.194 1.00 96.62 88 ASP A N 1
ATOM 676 C CA . ASP A 1 88 ? -3.350 -9.973 5.963 1.00 96.62 88 ASP A CA 1
ATOM 677 C C . ASP A 1 88 ? -4.386 -10.258 4.861 1.00 96.62 88 ASP A C 1
ATOM 679 O O . ASP A 1 88 ? -5.444 -10.843 5.105 1.00 96.62 88 ASP A O 1
ATOM 683 N N . ALA A 1 89 ? -4.073 -9.829 3.641 1.00 96.38 89 ALA A N 1
ATOM 684 C CA . ALA A 1 89 ? -4.890 -10.007 2.444 1.00 96.38 89 ALA A CA 1
ATOM 685 C C . ALA A 1 89 ? -4.083 -10.742 1.357 1.00 96.38 89 ALA A C 1
ATOM 687 O O . ALA A 1 89 ? -3.833 -10.183 0.290 1.00 96.38 89 ALA A O 1
ATOM 688 N N . PRO A 1 90 ? -3.642 -11.995 1.603 1.00 95.50 90 PRO A N 1
ATOM 689 C CA . PRO A 1 90 ? -2.774 -12.731 0.675 1.00 95.50 90 PRO A CA 1
ATOM 690 C C . PRO A 1 90 ? -3.453 -13.061 -0.663 1.00 95.50 90 PRO A C 1
ATOM 692 O O . PRO A 1 90 ? -2.785 -13.423 -1.626 1.00 95.50 90 PRO A O 1
ATOM 695 N N . TRP A 1 91 ? -4.779 -12.942 -0.720 1.00 93.81 91 TRP A N 1
ATOM 696 C CA . TRP A 1 91 ? -5.587 -13.121 -1.921 1.00 93.81 91 TRP A CA 1
ATOM 697 C C . TRP A 1 91 ? -5.433 -11.972 -2.929 1.00 93.81 91 TRP A C 1
ATOM 699 O O . TRP A 1 91 ? -5.725 -12.171 -4.106 1.00 93.81 91 TRP A O 1
ATOM 709 N N . LEU A 1 92 ? -4.956 -10.796 -2.504 1.00 95.06 92 LEU A N 1
ATOM 710 C CA . LEU A 1 92 ? -4.696 -9.668 -3.392 1.00 95.06 92 LEU A CA 1
ATOM 711 C C . LEU A 1 92 ? -3.275 -9.777 -3.954 1.00 95.06 92 LEU A C 1
ATOM 713 O O . LEU A 1 92 ? -2.289 -9.540 -3.254 1.00 95.06 92 LEU A O 1
ATOM 717 N N . THR A 1 93 ? -3.164 -10.123 -5.233 1.00 95.81 93 THR A N 1
ATOM 718 C CA . THR A 1 93 ? -1.873 -10.382 -5.889 1.00 95.81 93 THR A CA 1
ATOM 719 C C . THR A 1 93 ? -1.549 -9.317 -6.927 1.00 95.81 93 THR A C 1
ATOM 721 O O . THR A 1 93 ? -2.428 -8.886 -7.665 1.00 95.81 93 THR A O 1
ATOM 724 N N . LEU A 1 94 ? -0.287 -8.893 -7.024 1.00 97.00 94 LEU A N 1
ATOM 725 C CA . LEU A 1 94 ? 0.161 -7.998 -8.095 1.00 97.00 94 LEU A CA 1
ATOM 726 C C . LEU A 1 94 ? 0.372 -8.809 -9.379 1.00 97.00 94 LEU A C 1
ATOM 728 O O . LEU A 1 94 ? 1.216 -9.703 -9.413 1.00 97.00 94 LEU A O 1
ATOM 732 N N . LYS A 1 95 ? -0.399 -8.507 -10.426 1.00 96.56 95 LYS A N 1
ATOM 733 C CA . LYS A 1 95 ? -0.346 -9.204 -11.720 1.00 96.56 95 LYS A CA 1
ATOM 734 C C . LYS A 1 95 ? 0.566 -8.527 -12.723 1.00 96.56 95 LYS A C 1
ATOM 736 O O . LYS A 1 95 ? 1.296 -9.213 -13.431 1.00 96.56 95 LYS A O 1
ATOM 741 N N . SER A 1 96 ? 0.507 -7.205 -12.807 1.00 95.94 96 SER A N 1
ATOM 742 C CA . SER A 1 96 ? 1.342 -6.449 -13.733 1.00 95.94 96 SER A CA 1
ATOM 743 C C . SER A 1 96 ? 1.683 -5.072 -13.186 1.00 95.94 96 SER A C 1
ATOM 745 O O . SER A 1 96 ? 0.971 -4.504 -12.352 1.00 95.94 96 SER A O 1
ATOM 747 N N . VAL A 1 97 ? 2.806 -4.559 -13.674 1.00 96.75 97 VAL A N 1
ATOM 748 C CA . VAL A 1 97 ? 3.314 -3.224 -13.388 1.00 96.75 97 VAL A CA 1
ATOM 749 C C . VAL A 1 97 ? 3.601 -2.570 -14.723 1.00 96.75 97 VAL A C 1
ATOM 751 O O . VAL A 1 97 ? 4.417 -3.070 -15.493 1.00 96.75 97 VAL A O 1
ATOM 754 N N . ASP A 1 98 ? 2.922 -1.465 -14.977 1.00 94.12 98 ASP A N 1
ATOM 755 C CA . ASP A 1 98 ? 3.207 -0.568 -16.086 1.00 94.12 98 ASP A CA 1
ATOM 756 C C . ASP A 1 98 ? 3.947 0.646 -15.517 1.00 94.12 98 ASP A C 1
ATOM 758 O O . ASP A 1 98 ? 3.365 1.501 -14.847 1.00 94.12 98 ASP A O 1
ATOM 762 N N . ALA A 1 99 ? 5.268 0.635 -15.674 1.00 91.56 99 ALA A N 1
ATOM 763 C CA . ALA A 1 99 ? 6.192 1.645 -15.177 1.00 91.56 99 ALA A CA 1
ATOM 764 C C . ALA A 1 99 ? 7.271 1.906 -16.238 1.00 91.56 99 ALA A C 1
ATOM 766 O O . ALA A 1 99 ? 7.571 1.009 -17.032 1.00 91.56 99 ALA A O 1
ATOM 767 N N . PRO A 1 100 ? 7.906 3.093 -16.247 1.00 90.44 100 PRO A N 1
ATOM 768 C CA . PRO A 1 100 ? 9.014 3.360 -17.151 1.00 90.44 100 PRO A CA 1
ATOM 769 C C . PRO A 1 100 ? 10.149 2.348 -17.028 1.00 90.44 100 PRO A C 1
ATOM 771 O O . PRO A 1 100 ? 10.455 1.847 -15.942 1.00 90.44 100 PRO A O 1
ATOM 774 N N . ALA A 1 101 ? 10.802 2.092 -18.162 1.00 89.62 101 ALA A N 1
ATOM 775 C CA . ALA A 1 101 ? 11.944 1.195 -18.237 1.00 89.62 101 ALA A CA 1
ATOM 776 C C . ALA A 1 101 ? 13.012 1.576 -17.197 1.00 89.62 101 ALA A C 1
ATOM 778 O O . ALA A 1 101 ? 13.365 2.744 -17.046 1.00 89.62 101 ALA A O 1
ATOM 779 N N . GLY A 1 102 ? 13.514 0.575 -16.471 1.00 90.56 102 GLY A N 1
ATOM 780 C CA . GLY A 1 102 ? 14.467 0.764 -15.375 1.00 90.56 102 GLY A CA 1
ATOM 781 C C . GLY A 1 102 ? 13.830 0.922 -13.991 1.00 90.56 102 GLY A C 1
ATOM 782 O O . GLY A 1 102 ? 14.558 0.877 -13.004 1.00 90.56 102 GLY A O 1
ATOM 783 N N . ILE A 1 103 ? 12.502 1.033 -13.877 1.00 93.44 103 ILE A N 1
ATOM 784 C CA . ILE A 1 103 ? 11.789 0.934 -12.597 1.00 93.44 103 ILE A CA 1
ATOM 785 C C . ILE A 1 103 ? 11.122 -0.434 -12.494 1.00 93.44 103 ILE A C 1
ATOM 787 O O . ILE A 1 103 ? 10.407 -0.869 -13.392 1.00 93.44 103 ILE A O 1
ATOM 791 N N . THR A 1 104 ? 11.319 -1.103 -11.362 1.00 95.31 104 THR A N 1
ATOM 792 C CA . THR A 1 104 ? 10.627 -2.353 -11.039 1.00 95.31 104 THR A CA 1
ATOM 793 C C . THR A 1 104 ? 9.899 -2.216 -9.712 1.00 95.31 104 THR A C 1
ATOM 795 O O . THR A 1 104 ? 10.393 -1.589 -8.772 1.00 95.31 104 THR A O 1
ATOM 798 N N . VAL A 1 105 ? 8.703 -2.796 -9.645 1.00 97.06 105 VAL A N 1
ATOM 799 C CA . VAL A 1 105 ? 7.860 -2.803 -8.449 1.00 97.06 105 VAL A CA 1
ATOM 800 C C . VAL A 1 105 ? 7.400 -4.233 -8.211 1.00 97.06 105 VAL A C 1
ATOM 802 O O . VAL A 1 105 ? 6.897 -4.888 -9.119 1.00 97.06 105 VAL A O 1
ATOM 805 N N . ALA A 1 106 ? 7.563 -4.720 -6.989 1.00 96.69 106 ALA A N 1
ATOM 806 C CA . ALA A 1 106 ? 7.051 -6.015 -6.563 1.00 96.69 106 ALA A CA 1
ATOM 807 C C . ALA A 1 106 ? 6.214 -5.843 -5.297 1.00 96.69 106 ALA A C 1
ATOM 809 O O . ALA A 1 106 ? 6.632 -5.150 -4.372 1.00 96.69 106 ALA A O 1
ATOM 810 N N . LEU A 1 107 ? 5.048 -6.484 -5.239 1.00 97.12 107 LEU A N 1
ATOM 811 C CA . LEU A 1 107 ? 4.251 -6.558 -4.018 1.00 97.12 107 LEU A CA 1
ATOM 812 C C . LEU A 1 107 ? 4.886 -7.581 -3.075 1.00 97.12 107 LEU A C 1
ATOM 814 O O . LEU A 1 107 ? 5.083 -8.736 -3.441 1.00 97.12 107 LEU A O 1
ATOM 818 N N . VAL A 1 108 ? 5.215 -7.135 -1.868 1.00 96.75 108 VAL A N 1
ATOM 819 C CA . VAL A 1 108 ? 5.833 -7.944 -0.810 1.00 96.75 108 VAL A CA 1
ATOM 820 C C . VAL A 1 108 ? 4.777 -8.421 0.173 1.00 96.75 108 VAL A C 1
ATOM 822 O O . VAL A 1 108 ? 4.798 -9.574 0.590 1.00 96.75 108 VAL A O 1
ATOM 825 N N . LYS A 1 109 ? 3.852 -7.532 0.542 1.00 96.44 109 LYS A N 1
ATOM 826 C CA . LYS A 1 109 ? 2.771 -7.841 1.474 1.00 96.44 109 LYS A CA 1
ATOM 827 C C . LYS A 1 109 ? 1.529 -7.023 1.144 1.00 96.44 109 LYS A C 1
ATOM 829 O O . LYS A 1 109 ? 1.638 -5.839 0.831 1.00 96.44 109 LYS A O 1
ATOM 834 N N . ALA A 1 110 ? 0.362 -7.647 1.245 1.00 97.38 110 ALA A N 1
ATOM 835 C CA . ALA A 1 110 ? -0.926 -6.977 1.162 1.00 97.38 110 ALA A CA 1
ATOM 836 C C . ALA A 1 110 ? -1.681 -7.134 2.482 1.00 97.38 110 ALA A C 1
ATOM 838 O O . ALA A 1 110 ? -1.815 -8.239 3.013 1.00 97.38 110 ALA A O 1
ATOM 839 N N . ASN A 1 111 ? -2.191 -6.019 2.989 1.00 97.50 111 ASN A N 1
ATOM 840 C CA . ASN A 1 111 ? -3.030 -5.952 4.171 1.00 97.50 111 ASN A CA 1
ATOM 841 C C . ASN A 1 111 ? -4.275 -5.119 3.873 1.00 97.50 111 ASN A C 1
ATOM 843 O O . ASN A 1 111 ? -4.230 -4.167 3.095 1.00 97.50 111 ASN A O 1
ATOM 847 N N . ILE A 1 112 ? -5.363 -5.442 4.554 1.00 97.25 112 ILE A N 1
ATOM 848 C CA . ILE A 1 112 ? -6.534 -4.579 4.698 1.00 97.25 112 ILE A CA 1
ATOM 849 C C . ILE A 1 112 ? -6.609 -4.110 6.146 1.00 97.25 112 ILE A C 1
ATOM 851 O O . ILE A 1 112 ? -6.125 -4.796 7.048 1.00 97.25 112 ILE A O 1
ATOM 855 N N . GLY A 1 113 ? -7.173 -2.936 6.386 1.00 96.62 113 GLY A N 1
ATOM 856 C CA . GLY A 1 113 ? -7.260 -2.401 7.732 1.00 96.62 113 GLY A CA 1
ATOM 857 C C . GLY A 1 113 ? -8.372 -1.393 7.932 1.00 96.62 113 GLY A C 1
ATOM 858 O O . GLY A 1 113 ? -8.791 -0.694 7.007 1.00 96.62 113 GLY A O 1
ATOM 859 N N . ARG A 1 114 ? -8.806 -1.309 9.186 1.00 96.75 114 ARG A N 1
ATOM 860 C CA . ARG A 1 114 ? -9.667 -0.253 9.705 1.00 96.75 114 ARG A CA 1
ATOM 861 C C . ARG A 1 114 ? -8.792 0.714 10.493 1.00 96.75 114 ARG A C 1
ATOM 863 O O . ARG A 1 114 ? -8.325 0.407 11.588 1.00 96.75 114 ARG A O 1
ATOM 870 N N . VAL A 1 115 ? -8.529 1.872 9.897 1.00 95.19 115 VAL A N 1
ATOM 871 C CA . VAL A 1 115 ? -7.625 2.894 10.439 1.00 95.19 115 VAL A CA 1
ATOM 872 C C . VAL A 1 115 ? -8.430 3.888 11.258 1.00 95.19 115 VAL A C 1
ATOM 874 O O . VAL A 1 115 ? -9.310 4.566 10.722 1.00 95.19 115 VAL A O 1
ATOM 877 N N . VAL A 1 116 ? -8.138 3.979 12.553 1.00 94.75 116 VAL A N 1
ATOM 878 C CA . VAL A 1 116 ? -8.899 4.783 13.510 1.00 94.75 116 VAL A CA 1
ATOM 879 C C . VAL A 1 116 ? -8.514 6.251 13.361 1.00 94.75 116 VAL A C 1
ATOM 881 O O . VAL A 1 116 ? -7.373 6.650 13.613 1.00 94.75 116 VAL A O 1
ATOM 884 N N . SER A 1 117 ? -9.493 7.074 12.993 1.00 93.75 117 SER A N 1
ATOM 885 C CA . SER A 1 117 ? -9.355 8.531 12.922 1.00 93.75 117 SER A CA 1
ATOM 886 C C . SER A 1 117 ? -9.770 9.214 14.223 1.00 93.75 117 SER A C 1
ATOM 888 O O . SER A 1 117 ? -9.241 10.272 14.554 1.00 93.75 117 SER A O 1
ATOM 890 N N . GLN A 1 118 ? -10.691 8.612 14.982 1.00 92.62 118 GLN A N 1
ATOM 891 C CA . GLN A 1 118 ? -11.161 9.158 16.252 1.00 92.62 118 GLN A CA 1
ATOM 892 C C . GLN A 1 118 ? -11.578 8.044 17.213 1.00 92.62 118 GLN A C 1
ATOM 894 O O . GLN A 1 118 ? -12.291 7.119 16.831 1.00 92.62 118 GLN A O 1
ATOM 899 N N . THR A 1 119 ? -11.190 8.176 18.481 1.00 93.44 119 THR A N 1
ATOM 900 C CA . THR A 1 119 ? -11.706 7.376 19.602 1.00 93.44 119 THR A CA 1
ATOM 901 C C . THR A 1 119 ? -12.472 8.299 20.547 1.00 93.44 119 THR A C 1
ATOM 903 O O . THR A 1 119 ? -12.014 9.405 20.835 1.00 93.44 119 THR A O 1
ATOM 906 N N . LYS A 1 120 ? -13.657 7.883 21.001 1.00 91.69 120 LYS A N 1
ATOM 907 C CA . LYS A 1 120 ? -14.467 8.606 21.988 1.00 91.69 120 LYS A CA 1
ATOM 908 C C . LYS A 1 120 ? -14.960 7.646 23.065 1.00 91.69 120 LYS A C 1
ATOM 910 O O . LYS A 1 120 ? -15.745 6.743 22.779 1.00 91.69 120 LYS A O 1
ATOM 915 N N . VAL A 1 121 ? -14.549 7.890 24.304 1.00 90.25 121 VAL A N 1
ATOM 916 C CA . VAL A 1 121 ? -15.020 7.147 25.479 1.00 90.25 121 VAL A CA 1
ATOM 917 C C . VAL A 1 121 ? -16.243 7.858 26.065 1.00 90.25 121 VAL A C 1
ATOM 919 O O . VAL A 1 121 ? -16.171 9.033 26.418 1.00 90.25 121 VAL A O 1
ATOM 922 N N . ASN A 1 122 ? -17.373 7.154 26.141 1.00 86.44 122 ASN A N 1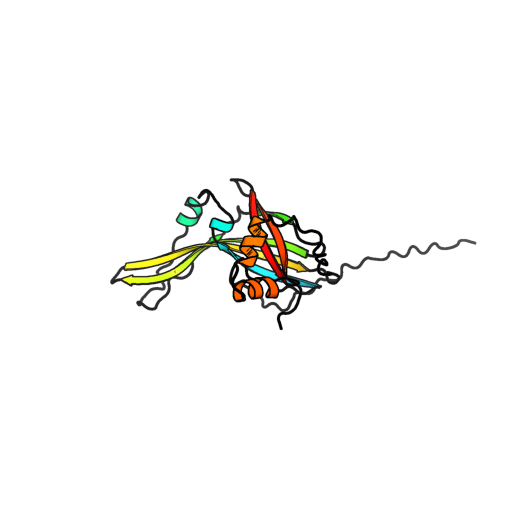
ATOM 923 C CA . ASN A 1 122 ? -18.645 7.627 26.691 1.00 86.44 122 ASN A CA 1
ATOM 924 C C . ASN A 1 122 ? -19.062 6.705 27.846 1.00 86.44 122 ASN A C 1
ATOM 926 O O . ASN A 1 122 ? -19.674 5.660 27.618 1.00 86.44 122 ASN A O 1
ATOM 930 N N . GLY A 1 123 ? -18.727 7.074 29.085 1.00 84.69 123 GLY A N 1
ATOM 931 C CA . GLY A 1 123 ? -18.975 6.216 30.246 1.00 84.69 123 GLY A CA 1
ATOM 932 C C . GLY A 1 123 ? -18.235 4.883 30.110 1.00 84.69 123 GLY A C 1
ATOM 933 O O . GLY A 1 123 ? -17.010 4.868 30.056 1.00 84.69 123 GLY A O 1
ATOM 934 N N . THR A 1 124 ? -18.976 3.777 30.018 1.00 82.75 124 THR A N 1
ATOM 935 C CA . THR A 1 124 ? -18.436 2.415 29.845 1.00 82.75 124 THR A CA 1
ATOM 936 C C . THR A 1 124 ? -18.297 1.977 28.383 1.00 82.75 124 THR A C 1
ATOM 938 O O . THR A 1 124 ? -17.887 0.850 28.123 1.00 82.75 124 THR A O 1
ATOM 941 N N . SER A 1 125 ? -18.655 2.828 27.416 1.00 87.19 125 SER A N 1
ATOM 942 C CA . SER A 1 125 ? -18.642 2.490 25.987 1.00 87.19 125 SER A CA 1
ATOM 943 C C . SER A 1 125 ? -17.539 3.226 25.232 1.00 87.19 125 SER A C 1
ATOM 945 O O . SER A 1 125 ? -17.348 4.430 25.412 1.00 87.19 125 SER A O 1
ATOM 947 N N . VAL A 1 126 ? -16.865 2.528 24.316 1.00 90.88 126 VAL A N 1
ATOM 948 C CA . VAL A 1 126 ? -15.873 3.112 23.404 1.00 90.88 126 VAL A CA 1
ATOM 949 C C . VAL A 1 126 ? -16.466 3.178 22.001 1.00 90.88 126 VAL A C 1
ATOM 951 O O . VAL A 1 126 ? -16.860 2.166 21.433 1.00 90.88 126 VAL A O 1
ATOM 954 N N . ASN A 1 127 ? -16.541 4.382 21.440 1.00 91.31 127 ASN A N 1
ATOM 955 C CA . ASN A 1 127 ? -16.981 4.617 20.069 1.00 91.31 127 ASN A CA 1
ATOM 956 C C . ASN A 1 127 ? -15.772 4.979 19.209 1.00 91.31 127 ASN A C 1
ATOM 958 O O . ASN A 1 127 ? -14.979 5.845 19.585 1.00 91.31 127 ASN A O 1
ATOM 962 N N . VAL A 1 128 ? -15.656 4.358 18.040 1.00 93.75 128 VAL A N 1
ATOM 963 C CA . VAL A 1 128 ? -14.560 4.604 17.098 1.00 93.75 128 VAL A CA 1
ATOM 964 C C . VAL A 1 128 ? -15.098 5.105 15.769 1.00 93.75 128 VAL A C 1
ATOM 966 O O . VAL A 1 128 ? -16.082 4.584 15.249 1.00 93.75 128 VAL A O 1
ATOM 969 N N . LYS A 1 129 ? -14.435 6.115 15.208 1.00 95.06 129 LYS A N 1
ATOM 970 C CA . LYS A 1 129 ? -14.547 6.443 13.787 1.00 95.06 129 LYS A CA 1
ATOM 971 C C . LYS A 1 129 ? -13.299 5.939 13.092 1.00 95.06 129 LYS A C 1
ATOM 973 O O . LYS A 1 129 ? -12.185 6.167 13.568 1.00 95.06 129 LYS A O 1
ATOM 978 N N . TYR A 1 130 ? -13.493 5.278 11.965 1.00 95.75 130 TYR A N 1
ATOM 979 C CA . TYR A 1 130 ? -12.413 4.694 11.194 1.00 95.75 130 TYR A CA 1
ATOM 980 C C . TYR A 1 130 ? -12.665 4.850 9.698 1.00 95.75 130 TYR A C 1
ATOM 982 O O . TYR A 1 130 ? -13.781 5.134 9.266 1.00 95.75 130 TYR A O 1
ATOM 990 N N . GLY A 1 131 ? -11.599 4.689 8.923 1.00 95.12 131 GLY A N 1
ATOM 991 C CA . GLY A 1 131 ? -11.658 4.529 7.478 1.00 95.12 131 GLY A CA 1
ATOM 992 C C . GLY A 1 131 ? -11.072 3.186 7.070 1.00 95.12 131 GLY A C 1
ATOM 993 O O . GLY A 1 131 ? -10.125 2.698 7.686 1.00 95.12 131 GLY A O 1
ATOM 994 N N . GLU A 1 132 ? -11.624 2.602 6.017 1.00 96.31 132 GLU A N 1
ATOM 995 C CA . GLU A 1 132 ? -11.153 1.338 5.460 1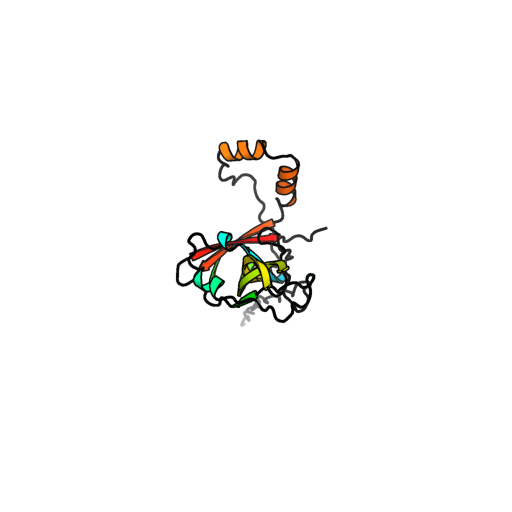.00 96.31 132 GLU A CA 1
ATOM 996 C C . GLU A 1 132 ? -10.076 1.586 4.410 1.00 96.31 132 GLU A C 1
ATOM 998 O O . GLU A 1 132 ? -10.209 2.447 3.529 1.00 96.31 132 GLU A O 1
ATOM 1003 N N . ARG A 1 133 ? -8.963 0.866 4.542 1.00 96.06 133 ARG A N 1
ATOM 1004 C CA . ARG A 1 133 ? -7.782 1.051 3.701 1.00 96.06 133 ARG A CA 1
ATOM 1005 C C . ARG A 1 133 ? -7.122 -0.271 3.363 1.00 96.06 133 ARG A C 1
ATOM 1007 O O . ARG A 1 133 ? -7.055 -1.177 4.189 1.00 96.06 133 ARG A O 1
ATOM 1014 N N . PHE A 1 134 ? -6.543 -0.329 2.176 1.00 96.88 134 PHE A N 1
ATOM 1015 C CA . PHE A 1 134 ? -5.497 -1.290 1.865 1.00 96.88 134 PHE A CA 1
ATOM 1016 C C . PHE A 1 134 ? -4.157 -0.717 2.304 1.00 96.88 134 PHE A C 1
ATOM 1018 O O . PHE A 1 134 ? -3.884 0.466 2.112 1.00 96.88 134 PHE A O 1
ATOM 1025 N N . ARG A 1 135 ? -3.299 -1.554 2.871 1.00 96.94 135 ARG A N 1
ATOM 1026 C CA . ARG A 1 135 ? -1.922 -1.224 3.226 1.00 96.94 135 ARG A CA 1
ATOM 1027 C C . ARG A 1 135 ? -1.022 -2.171 2.448 1.00 96.94 135 ARG A C 1
ATOM 1029 O O . ARG A 1 135 ? -0.917 -3.349 2.781 1.00 96.94 135 ARG A O 1
ATOM 1036 N N . LEU A 1 136 ? -0.445 -1.664 1.364 1.00 97.25 136 LEU A N 1
ATOM 1037 C CA . LEU A 1 136 ? 0.310 -2.464 0.405 1.00 97.25 136 LEU A CA 1
ATOM 1038 C C . LEU A 1 136 ? 1.795 -2.155 0.550 1.00 97.25 136 LEU A C 1
ATOM 1040 O O . LEU A 1 136 ? 2.210 -1.004 0.439 1.00 97.25 136 LEU A O 1
ATOM 1044 N N . GLN A 1 137 ? 2.589 -3.183 0.823 1.00 97.44 137 GLN A N 1
ATOM 1045 C CA . GLN A 1 137 ? 4.033 -3.079 0.950 1.00 97.44 137 GLN A CA 1
ATOM 1046 C C . GLN A 1 137 ? 4.693 -3.537 -0.345 1.00 97.44 137 GLN A C 1
ATOM 1048 O O . GLN A 1 137 ? 4.522 -4.679 -0.770 1.00 97.44 137 GLN A O 1
ATOM 1053 N N . TYR A 1 138 ? 5.499 -2.666 -0.933 1.00 97.06 138 TYR A N 1
ATOM 1054 C CA . TYR A 1 138 ? 6.227 -2.908 -2.166 1.00 97.06 138 TYR A CA 1
ATOM 1055 C C . TYR A 1 138 ? 7.729 -2.965 -1.928 1.00 97.06 138 TYR A C 1
ATOM 1057 O O . TYR A 1 138 ? 8.248 -2.313 -1.027 1.00 97.06 138 TYR A O 1
ATOM 1065 N N . LYS A 1 139 ? 8.434 -3.689 -2.792 1.00 96.38 139 LYS A N 1
ATOM 1066 C CA . LYS A 1 139 ? 9.851 -3.484 -3.076 1.00 96.38 139 LYS A CA 1
ATOM 1067 C C . LYS A 1 139 ? 9.941 -2.713 -4.387 1.00 96.38 139 LYS A C 1
ATOM 1069 O O . LYS A 1 139 ? 9.461 -3.199 -5.410 1.00 96.38 139 LYS A O 1
ATOM 1074 N N . ILE A 1 140 ? 10.533 -1.529 -4.345 1.00 95.12 140 ILE A N 1
ATOM 1075 C CA . ILE A 1 140 ? 10.726 -0.661 -5.506 1.00 95.12 140 ILE A CA 1
ATOM 1076 C C . ILE A 1 140 ? 12.222 -0.594 -5.781 1.00 95.12 140 ILE A C 1
ATOM 1078 O O . ILE A 1 140 ? 12.992 -0.289 -4.869 1.00 95.12 140 ILE A O 1
ATOM 1082 N N . SER A 1 141 ? 12.629 -0.861 -7.017 1.00 94.44 141 SER A N 1
ATOM 1083 C CA . SER A 1 141 ? 14.025 -0.759 -7.445 1.00 94.44 141 SER A CA 1
ATOM 1084 C C . SER A 1 141 ? 14.132 0.120 -8.682 1.00 94.44 141 SER A C 1
ATOM 1086 O O . SER A 1 141 ? 13.358 -0.046 -9.626 1.00 94.44 141 SER A O 1
ATOM 1088 N N . VAL A 1 142 ? 15.110 1.025 -8.679 1.00 93.38 142 VAL A N 1
ATOM 1089 C CA . VAL A 1 142 ? 15.421 1.914 -9.803 1.00 93.38 142 VAL A CA 1
ATOM 1090 C C . VAL A 1 142 ? 16.817 1.571 -10.314 1.00 93.38 142 VAL A C 1
ATOM 1092 O O . VAL A 1 142 ? 17.774 1.518 -9.540 1.00 93.38 142 VAL A O 1
ATOM 1095 N N . ALA A 1 143 ? 16.940 1.314 -11.613 1.00 91.56 143 ALA A N 1
ATOM 1096 C CA . ALA A 1 143 ? 18.208 1.006 -12.263 1.00 91.56 143 ALA A CA 1
ATOM 1097 C C . ALA A 1 143 ? 19.210 2.164 -12.105 1.00 91.56 143 ALA A C 1
ATOM 1099 O O . ALA A 1 143 ? 18.827 3.329 -12.006 1.00 91.56 143 ALA A O 1
ATOM 1100 N N . ALA A 1 144 ? 20.505 1.850 -12.046 1.00 89.25 144 ALA A N 1
ATOM 1101 C CA . ALA A 1 144 ? 21.555 2.855 -11.839 1.00 89.25 144 ALA A CA 1
ATOM 1102 C C . ALA A 1 144 ? 21.690 3.832 -13.016 1.00 89.25 144 ALA A C 1
ATOM 1104 O O . ALA A 1 144 ? 22.031 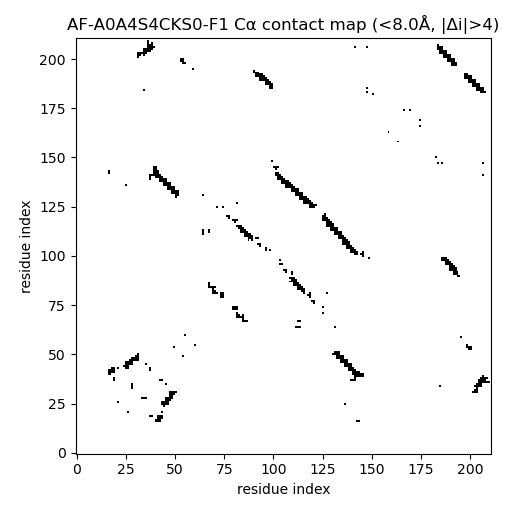4.995 -12.825 1.00 89.25 144 ALA A O 1
ATOM 1105 N N . ASP A 1 145 ? 21.392 3.363 -14.222 1.00 87.44 145 ASP A N 1
ATOM 1106 C CA . ASP A 1 145 ? 21.395 4.115 -15.472 1.00 87.44 145 ASP A CA 1
ATOM 1107 C C . ASP A 1 145 ? 20.022 4.712 -15.814 1.00 87.44 145 ASP A C 1
ATOM 1109 O O . ASP A 1 145 ? 19.837 5.222 -16.923 1.00 87.44 145 ASP A O 1
ATOM 1113 N N . PHE A 1 146 ? 19.067 4.674 -14.875 1.00 87.69 146 PHE A N 1
ATOM 1114 C CA . PHE A 1 146 ? 17.740 5.238 -15.080 1.00 87.69 146 PHE A CA 1
ATOM 1115 C C . PHE A 1 146 ? 17.839 6.719 -15.447 1.00 87.69 146 PHE A C 1
ATOM 1117 O O . PHE A 1 146 ? 18.394 7.539 -14.712 1.00 87.69 146 PHE A O 1
ATOM 1124 N N . LYS A 1 147 ? 17.243 7.062 -16.586 1.00 82.00 147 LYS A N 1
ATOM 1125 C CA . LYS A 1 147 ? 17.033 8.438 -17.020 1.00 82.00 147 LYS A CA 1
ATOM 1126 C C . LYS A 1 147 ? 15.541 8.683 -16.989 1.00 82.00 147 LYS A C 1
ATOM 1128 O O . LYS A 1 147 ? 14.797 7.942 -17.631 1.00 82.00 147 LYS A O 1
ATOM 1133 N N . ALA A 1 148 ? 15.124 9.707 -16.244 1.00 71.88 148 ALA A N 1
ATOM 1134 C CA . ALA A 1 148 ? 13.730 10.114 -16.237 1.00 71.88 148 ALA A CA 1
ATOM 1135 C C . ALA A 1 148 ? 13.277 10.297 -17.695 1.00 71.88 148 ALA A C 1
ATOM 1137 O O . ALA A 1 148 ? 14.008 10.932 -18.469 1.00 71.88 148 ALA A O 1
ATOM 1138 N N . PRO A 1 149 ? 12.145 9.696 -18.100 1.00 66.94 149 PRO A N 1
ATOM 1139 C CA . PRO A 1 149 ? 11.642 9.892 -19.444 1.00 66.94 149 PRO A CA 1
ATOM 1140 C C . PRO A 1 149 ? 11.492 11.393 -19.663 1.00 66.94 149 PRO A C 1
ATOM 1142 O O . PRO A 1 149 ? 10.861 12.084 -18.864 1.00 66.94 149 PRO A O 1
ATOM 1145 N N . VAL A 1 150 ? 12.121 11.905 -20.721 1.00 56.88 150 VAL A N 1
ATOM 1146 C CA . VAL A 1 150 ? 11.902 13.284 -21.143 1.00 56.88 150 VAL A CA 1
ATOM 1147 C C . VAL A 1 150 ? 10.442 13.333 -21.561 1.00 56.88 150 VAL A C 1
ATOM 1149 O O . VAL A 1 150 ? 10.087 12.823 -22.622 1.00 56.88 150 VAL A O 1
ATOM 1152 N N . THR A 1 151 ? 9.576 13.880 -20.710 1.00 48.50 151 THR A N 1
ATOM 1153 C CA . THR A 1 151 ? 8.227 14.263 -21.112 1.00 48.50 151 THR A CA 1
ATOM 1154 C C . THR A 1 151 ? 8.384 15.357 -22.152 1.00 48.50 151 THR A C 1
ATOM 1156 O O . THR A 1 151 ? 8.414 16.544 -21.837 1.00 48.50 151 THR A O 1
ATOM 1159 N N . ASN A 1 152 ? 8.532 14.950 -23.411 1.00 36.72 152 ASN A N 1
ATOM 1160 C CA . ASN A 1 152 ? 8.195 15.807 -24.523 1.00 36.72 152 ASN A CA 1
ATOM 1161 C C . ASN A 1 152 ? 6.720 16.122 -24.314 1.00 36.72 152 ASN A C 1
ATOM 1163 O O . ASN A 1 152 ? 5.871 15.240 -24.412 1.00 36.72 152 ASN A O 1
ATOM 1167 N N . THR A 1 153 ? 6.413 17.373 -24.008 1.00 41.88 153 THR A N 1
ATOM 1168 C CA . THR A 1 153 ? 5.066 17.941 -23.866 1.00 41.88 153 THR A CA 1
ATOM 1169 C C . THR A 1 153 ? 4.233 17.859 -25.161 1.00 41.88 153 THR A C 1
ATOM 1171 O O . THR A 1 153 ? 3.289 18.617 -25.349 1.00 41.88 153 THR A O 1
ATOM 1174 N N . SER A 1 154 ? 4.592 16.954 -26.071 1.00 37.34 154 SER A N 1
ATOM 1175 C CA . SER A 1 154 ? 3.984 16.715 -27.373 1.00 37.34 154 SER A CA 1
ATOM 1176 C C . SER A 1 154 ? 3.106 15.464 -27.383 1.00 37.34 154 SER A C 1
ATOM 1178 O O . SER A 1 154 ? 2.175 15.421 -28.177 1.00 37.34 154 SER A O 1
ATOM 1180 N N . ASP A 1 155 ? 3.293 14.521 -26.450 1.00 35.62 155 ASP A N 1
ATOM 1181 C CA . ASP A 1 155 ? 2.316 13.449 -26.193 1.00 35.62 155 ASP A CA 1
ATOM 1182 C C . ASP A 1 155 ? 1.278 13.944 -25.180 1.00 35.62 155 ASP A C 1
ATOM 1184 O O . ASP A 1 155 ? 1.017 13.363 -24.127 1.00 35.62 155 ASP A O 1
ATOM 1188 N N . THR A 1 156 ? 0.696 15.096 -25.505 1.00 41.75 156 THR A N 1
ATOM 1189 C CA . THR A 1 156 ? -0.603 15.460 -24.967 1.00 41.75 156 THR A CA 1
ATOM 1190 C C . THR A 1 156 ? -1.569 14.488 -25.643 1.00 41.75 156 THR A C 1
ATOM 1192 O O . THR A 1 156 ? -1.925 14.686 -26.804 1.00 41.75 156 THR A O 1
ATOM 1195 N N . GLU A 1 157 ? -2.018 13.436 -24.946 1.00 37.75 157 GLU A N 1
ATOM 1196 C CA . GLU A 1 157 ? -3.420 13.036 -25.107 1.00 37.75 157 GLU A CA 1
ATOM 1197 C C . GLU A 1 157 ? -4.178 14.344 -24.946 1.00 37.75 157 GLU A C 1
ATOM 1199 O O . GLU A 1 157 ? -4.202 14.870 -23.832 1.00 37.75 157 GLU A O 1
ATOM 1204 N N . ALA A 1 158 ? -4.599 14.945 -26.068 1.00 39.12 158 ALA A N 1
ATOM 1205 C CA . ALA A 1 158 ? -5.153 16.287 -26.110 1.00 39.12 158 ALA A CA 1
ATOM 1206 C C . ALA A 1 158 ? -6.140 16.390 -24.955 1.00 39.12 158 ALA A C 1
ATOM 1208 O O . ALA A 1 158 ? -7.190 15.744 -24.983 1.00 39.12 158 ALA A O 1
ATOM 1209 N N . LEU A 1 159 ? -5.748 17.116 -23.900 1.00 44.28 159 LEU A N 1
ATOM 1210 C CA . LEU A 1 159 ? -6.629 17.368 -22.777 1.00 44.28 159 LEU A CA 1
ATOM 1211 C C . LEU A 1 159 ? -7.884 17.920 -23.429 1.00 44.28 159 LEU A C 1
ATOM 1213 O O . LEU A 1 159 ? -7.795 18.897 -24.179 1.00 44.28 159 LEU A O 1
ATOM 1217 N N . SER A 1 160 ? -9.014 17.236 -23.227 1.00 45.25 160 SER A N 1
ATOM 1218 C CA . SER A 1 160 ? -10.293 17.692 -23.764 1.00 45.25 160 SER A CA 1
ATOM 1219 C C . SER A 1 160 ? -10.389 19.201 -23.518 1.00 45.25 160 SER A C 1
ATOM 1221 O O . SER A 1 160 ? -9.969 19.646 -22.445 1.00 45.25 160 SER A O 1
ATOM 1223 N N . PRO A 1 161 ? -10.900 20.014 -24.456 1.00 52.53 161 PRO A N 1
ATOM 1224 C CA . 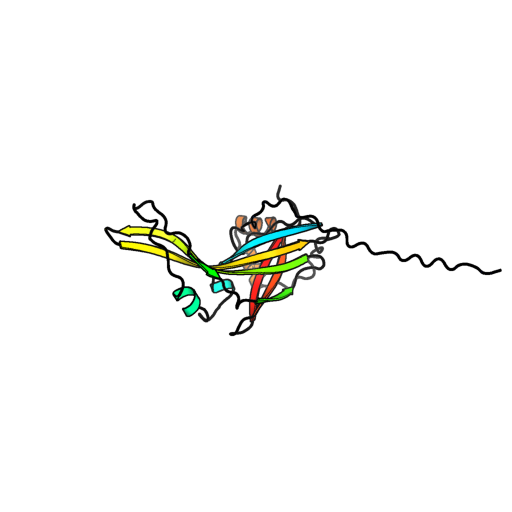PRO A 1 161 ? -11.035 21.455 -24.242 1.00 52.53 161 PRO A CA 1
ATOM 1225 C C . PRO A 1 161 ? -11.701 21.783 -22.890 1.00 52.53 161 PRO A C 1
ATOM 1227 O O . PRO A 1 161 ? -11.306 22.739 -22.231 1.00 52.53 161 PRO A O 1
ATOM 1230 N N . THR A 1 162 ? -12.575 20.901 -22.390 1.00 53.12 162 THR A N 1
ATOM 1231 C CA . THR A 1 162 ? -13.161 20.947 -21.039 1.00 53.12 162 THR A CA 1
ATOM 1232 C C . THR A 1 162 ? -12.136 20.834 -19.897 1.00 53.12 162 THR A C 1
ATOM 1234 O O . THR A 1 162 ? -12.259 21.514 -18.882 1.00 53.12 162 THR A O 1
ATOM 1237 N N . ALA A 1 163 ? -11.113 19.990 -20.032 1.00 53.56 163 ALA A N 1
ATOM 1238 C CA . ALA A 1 163 ? -10.038 19.826 -19.053 1.00 53.56 163 ALA A CA 1
ATOM 1239 C C . ALA A 1 163 ? -9.066 21.018 -19.053 1.00 53.56 163 ALA A C 1
ATOM 1241 O O . ALA A 1 163 ? -8.575 21.404 -17.994 1.00 53.56 163 ALA A O 1
ATOM 1242 N N . VAL A 1 164 ? -8.834 21.642 -20.212 1.00 56.50 164 VAL A N 1
ATOM 1243 C CA . VAL A 1 164 ? -8.030 22.874 -20.319 1.00 56.50 164 VAL A CA 1
ATOM 1244 C C . VAL A 1 164 ? -8.757 24.052 -19.667 1.00 56.50 164 VAL A C 1
ATOM 1246 O O . VAL A 1 164 ? -8.150 24.827 -18.926 1.00 56.50 164 VAL A O 1
ATOM 1249 N N . GLU A 1 165 ? -10.069 24.152 -19.870 1.00 55.50 165 GLU A N 1
ATOM 1250 C CA . GLU A 1 165 ? -10.912 25.174 -19.245 1.00 55.50 165 GLU A CA 1
ATOM 1251 C C . GLU A 1 165 ? -11.010 24.971 -17.723 1.00 55.50 165 GLU A C 1
ATOM 1253 O O . GLU A 1 165 ? -10.810 25.913 -16.949 1.00 55.50 165 GLU A O 1
ATOM 1258 N N . ALA A 1 166 ? -11.167 23.719 -17.276 1.00 56.06 166 ALA A N 1
ATOM 1259 C CA . ALA A 1 166 ? -11.120 23.356 -15.862 1.00 56.06 166 ALA A CA 1
ATOM 1260 C C . ALA A 1 166 ? -9.759 23.693 -15.228 1.00 56.06 166 ALA A C 1
ATOM 1262 O O . ALA A 1 166 ? -9.719 24.302 -14.160 1.00 56.06 166 ALA A O 1
ATOM 1263 N N . MET A 1 167 ? -8.642 23.389 -15.901 1.00 55.88 167 MET A N 1
ATOM 1264 C CA . MET A 1 167 ? -7.296 23.746 -15.438 1.00 55.88 167 MET A CA 1
ATOM 1265 C C . MET A 1 167 ? -7.063 25.258 -15.393 1.00 55.88 167 MET A C 1
ATOM 1267 O O . MET A 1 167 ? -6.364 25.741 -14.501 1.00 55.88 167 MET A O 1
ATOM 1271 N N . SER A 1 168 ? -7.657 26.022 -16.311 1.00 58.94 168 SER A N 1
ATOM 1272 C CA . SER A 1 168 ? -7.578 27.485 -16.305 1.00 58.94 168 SER A CA 1
ATOM 1273 C C . SER A 1 168 ? -8.285 28.086 -15.086 1.00 58.94 168 SER A C 1
ATOM 1275 O O . SER A 1 168 ? -7.760 29.031 -14.492 1.00 58.94 168 SER A O 1
ATOM 1277 N N . SER A 1 169 ? -9.386 27.466 -14.645 1.00 59.69 169 SER A N 1
ATOM 1278 C CA . SER A 1 169 ? -10.154 27.863 -13.455 1.00 59.69 169 SER A CA 1
ATOM 1279 C C . SER A 1 169 ? -9.513 27.481 -12.111 1.00 59.69 169 SER A C 1
ATOM 1281 O O . SER A 1 169 ? -9.968 27.937 -11.062 1.00 59.69 169 SER A O 1
ATOM 1283 N N . LEU A 1 170 ? -8.444 26.673 -12.117 1.00 63.03 170 LEU A N 1
ATOM 1284 C CA . LEU A 1 170 ? -7.729 26.306 -10.894 1.00 63.03 170 LEU A CA 1
ATOM 1285 C C . LEU A 1 170 ? -7.028 27.518 -10.273 1.00 63.03 170 LEU A C 1
ATOM 1287 O O . LEU A 1 170 ? -6.405 28.324 -10.977 1.00 63.03 170 LEU A O 1
ATOM 1291 N N . SER A 1 171 ? -7.078 27.603 -8.940 1.00 63.31 171 SER A N 1
ATOM 1292 C CA . SER A 1 171 ? -6.367 28.638 -8.193 1.00 63.31 171 SER A CA 1
ATOM 1293 C C . SER A 1 171 ? -4.855 28.576 -8.480 1.00 63.31 171 SER A C 1
ATOM 1295 O O . SER A 1 171 ? -4.315 27.498 -8.761 1.00 63.31 171 SER A O 1
ATOM 1297 N N . PRO A 1 172 ? -4.137 29.712 -8.405 1.00 60.31 172 PRO A N 1
ATOM 1298 C CA . PRO A 1 172 ? -2.680 29.751 -8.565 1.00 60.31 172 PRO A CA 1
ATOM 1299 C C . PRO A 1 172 ? -1.946 28.766 -7.643 1.00 60.31 172 PRO A C 1
ATOM 1301 O O . PRO A 1 172 ? -0.922 28.205 -8.022 1.00 60.31 172 PRO A O 1
ATOM 1304 N N . GLU A 1 173 ? -2.513 28.495 -6.468 1.00 55.62 173 GLU A N 1
ATOM 1305 C CA . GLU A 1 173 ? -2.015 27.526 -5.490 1.00 55.62 173 GLU A CA 1
ATOM 1306 C C . GLU A 1 173 ? -2.145 26.081 -5.995 1.00 55.62 173 GLU A C 1
ATOM 1308 O O . GLU A 1 173 ? -1.190 25.313 -5.897 1.00 55.62 173 GLU A O 1
ATOM 1313 N N . LEU A 1 174 ? -3.273 25.708 -6.619 1.00 51.88 174 LEU A N 1
ATOM 1314 C CA . LEU A 1 174 ? -3.432 24.378 -7.223 1.00 51.88 174 LEU A CA 1
ATOM 1315 C C . LEU A 1 174 ? -2.540 24.196 -8.455 1.00 51.88 174 LEU A C 1
ATOM 1317 O O . LEU A 1 174 ? -2.000 23.112 -8.671 1.00 51.88 174 LEU A O 1
ATOM 1321 N N . LYS A 1 175 ? -2.345 25.254 -9.247 1.00 53.69 175 LYS A N 1
ATOM 1322 C CA . LYS A 1 175 ? -1.409 25.242 -10.382 1.00 53.69 175 LYS A CA 1
ATOM 1323 C C . LYS A 1 175 ? 0.035 25.083 -9.912 1.00 53.69 175 LYS A C 1
ATOM 1325 O O . LYS A 1 175 ? 0.778 24.313 -10.514 1.00 53.69 175 LYS A O 1
ATOM 1330 N N . ALA A 1 176 ? 0.413 25.740 -8.814 1.00 51.09 176 ALA A N 1
ATOM 1331 C CA . ALA A 1 176 ? 1.714 25.553 -8.183 1.00 51.09 176 ALA A CA 1
ATOM 1332 C C . ALA A 1 176 ? 1.882 24.114 -7.676 1.00 51.09 176 ALA A C 1
ATOM 1334 O O . ALA A 1 176 ? 2.885 23.490 -7.994 1.00 51.09 176 ALA A O 1
ATOM 1335 N N . VAL A 1 177 ? 0.877 23.531 -7.012 1.00 48.25 177 VAL A N 1
ATOM 1336 C CA . VAL A 1 177 ? 0.901 22.115 -6.598 1.00 48.25 177 VAL A CA 1
ATOM 1337 C C . VAL A 1 177 ? 0.992 21.168 -7.801 1.00 48.25 177 VAL A C 1
ATOM 1339 O O . VAL A 1 177 ? 1.692 20.170 -7.740 1.00 48.25 177 VAL A O 1
ATOM 1342 N N . ILE A 1 178 ? 0.362 21.457 -8.935 1.00 50.69 178 ILE A N 1
ATOM 1343 C CA . ILE A 1 178 ? 0.525 20.621 -10.137 1.00 50.69 178 ILE A CA 1
ATOM 1344 C C . ILE A 1 178 ? 1.934 20.789 -10.741 1.00 50.69 178 ILE A C 1
ATOM 1346 O O . ILE A 1 178 ? 2.543 19.804 -11.157 1.00 50.69 178 ILE A O 1
ATOM 1350 N N . GLY A 1 179 ? 2.488 22.005 -10.725 1.00 45.94 179 GLY A N 1
ATOM 1351 C CA . GLY A 1 179 ? 3.832 22.315 -11.225 1.00 45.94 179 GLY A CA 1
ATOM 1352 C C . GLY A 1 179 ? 4.979 21.791 -10.350 1.00 45.94 179 GLY A C 1
ATOM 1353 O O . GLY A 1 179 ? 5.988 21.335 -10.878 1.00 45.94 179 GLY A O 1
ATOM 1354 N N . THR A 1 180 ? 4.836 21.785 -9.020 1.00 46.81 180 THR A N 1
ATOM 1355 C CA . THR A 1 180 ? 5.872 21.306 -8.079 1.00 46.81 180 THR A CA 1
ATOM 1356 C C . THR A 1 180 ? 6.049 19.785 -8.123 1.00 46.81 180 THR A C 1
ATOM 1358 O O . THR A 1 180 ? 7.115 19.278 -7.793 1.00 46.81 180 THR A O 1
ATOM 1361 N N . TYR A 1 181 ? 5.032 19.044 -8.566 1.00 49.53 181 TYR A N 1
ATOM 1362 C CA . TYR A 1 181 ? 5.071 17.582 -8.679 1.00 49.53 181 TYR A CA 1
ATOM 1363 C C . TYR A 1 181 ? 5.272 17.107 -10.134 1.00 49.53 181 TYR A C 1
ATOM 1365 O O . TYR A 1 181 ? 5.124 15.918 -10.412 1.00 49.53 181 TYR A O 1
ATOM 1373 N N . GLY A 1 182 ? 5.564 18.026 -11.065 1.00 49.31 182 GLY A N 1
ATOM 1374 C CA . GLY A 1 182 ? 5.299 17.838 -12.495 1.00 49.31 182 GLY A CA 1
ATOM 1375 C C . GLY A 1 182 ? 6.417 17.263 -13.372 1.00 49.31 182 GLY A C 1
ATOM 1376 O O . GLY A 1 182 ? 6.096 16.791 -14.455 1.00 49.31 182 GLY A O 1
ATOM 1377 N N . ALA A 1 183 ? 7.688 17.269 -12.954 1.00 53.12 183 ALA A N 1
ATOM 1378 C CA . ALA A 1 183 ? 8.793 16.828 -13.829 1.00 53.12 183 ALA A CA 1
ATOM 1379 C C . ALA A 1 183 ? 9.500 15.543 -13.362 1.00 53.12 183 ALA A C 1
ATOM 1381 O O . ALA A 1 183 ? 9.845 14.701 -14.185 1.00 53.12 183 ALA A O 1
ATOM 1382 N N . ASP A 1 184 ? 9.658 15.353 -12.049 1.00 66.88 184 ASP A N 1
ATOM 1383 C CA . ASP A 1 184 ? 10.494 14.269 -11.504 1.00 66.88 184 ASP A CA 1
ATOM 1384 C C . ASP A 1 184 ? 9.692 13.093 -10.920 1.00 66.88 184 ASP A C 1
ATOM 1386 O O . ASP A 1 184 ? 10.267 12.119 -10.422 1.00 66.88 184 ASP A O 1
ATOM 1390 N N . VAL A 1 185 ? 8.357 13.176 -10.946 1.00 77.62 185 VAL A N 1
ATOM 1391 C CA . VAL A 1 185 ? 7.479 12.130 -10.414 1.00 77.62 185 VAL A CA 1
ATOM 1392 C C . VAL A 1 185 ? 7.018 11.219 -11.540 1.00 77.62 185 VAL A C 1
ATOM 1394 O O . VAL A 1 185 ? 6.138 11.546 -12.335 1.00 77.62 185 VAL A O 1
ATOM 1397 N N . THR A 1 186 ? 7.574 10.019 -11.545 1.00 85.75 186 THR A N 1
ATOM 1398 C CA . THR A 1 186 ? 7.135 8.920 -12.390 1.00 85.75 186 THR A CA 1
ATOM 1399 C C . THR A 1 186 ? 5.920 8.220 -11.780 1.00 85.75 186 THR A C 1
ATOM 1401 O O . THR A 1 186 ? 5.778 8.119 -10.558 1.00 85.75 186 THR A O 1
ATOM 1404 N N . ARG A 1 187 ? 5.022 7.715 -12.629 1.00 89.19 187 ARG A N 1
ATOM 1405 C CA . ARG A 1 187 ? 3.856 6.925 -12.218 1.00 89.19 187 ARG A CA 1
ATOM 1406 C C . ARG A 1 187 ? 4.051 5.473 -12.636 1.00 89.19 187 ARG A C 1
ATOM 1408 O O . ARG A 1 187 ? 4.429 5.211 -13.771 1.00 89.19 187 ARG A O 1
ATOM 1415 N N . ALA A 1 188 ? 3.761 4.557 -11.722 1.00 91.56 188 ALA A N 1
ATOM 1416 C CA . ALA A 1 188 ? 3.611 3.139 -12.002 1.00 91.56 188 ALA A CA 1
ATOM 1417 C C . ALA A 1 188 ? 2.131 2.771 -11.842 1.00 91.56 188 ALA A C 1
ATOM 1419 O O . ALA A 1 188 ? 1.561 2.954 -10.760 1.00 91.56 188 ALA A O 1
ATOM 1420 N N . LYS A 1 189 ? 1.498 2.275 -12.907 1.00 94.94 189 LYS A N 1
ATOM 1421 C CA . LYS A 1 189 ? 0.163 1.680 -12.832 1.00 94.94 189 LYS A CA 1
ATOM 1422 C C . LYS A 1 189 ? 0.314 0.227 -12.400 1.00 94.94 189 LYS A C 1
ATOM 1424 O O . LYS A 1 189 ? 0.961 -0.582 -13.059 1.00 94.94 189 LYS A O 1
ATOM 1429 N N . LEU A 1 190 ? -0.279 -0.087 -11.260 1.00 95.75 190 LEU A N 1
ATOM 1430 C CA . LEU A 1 190 ? -0.255 -1.405 -10.650 1.00 95.75 190 LEU A CA 1
ATOM 1431 C C . LEU A 1 190 ? -1.582 -2.086 -10.948 1.00 95.75 190 LEU A C 1
ATOM 1433 O O . LEU A 1 190 ? -2.630 -1.519 -10.643 1.00 95.75 190 LEU A O 1
ATOM 1437 N N . THR A 1 191 ? -1.541 -3.285 -11.519 1.00 96.31 191 THR A N 1
ATOM 1438 C CA . THR A 1 191 ? -2.738 -4.109 -11.703 1.00 96.31 191 THR A CA 1
ATOM 1439 C C . THR A 1 191 ? -2.694 -5.263 -10.724 1.00 96.31 191 THR A C 1
ATOM 1441 O O . THR A 1 191 ? -1.782 -6.093 -10.764 1.00 96.31 191 THR A O 1
ATOM 1444 N N . PHE A 1 192 ? -3.691 -5.323 -9.856 1.00 95.31 192 PHE A N 1
ATOM 1445 C CA . PHE A 1 192 ? -3.891 -6.411 -8.916 1.00 95.31 192 PHE A CA 1
ATOM 1446 C C . PHE A 1 192 ? -4.937 -7.370 -9.454 1.00 95.31 192 PHE A C 1
ATOM 1448 O O . PHE A 1 192 ? -5.800 -6.964 -10.230 1.00 95.31 192 PHE A O 1
ATOM 1455 N N . ALA A 1 193 ? -4.883 -8.622 -9.027 1.00 93.94 193 ALA A N 1
ATOM 1456 C CA . ALA A 1 193 ? -5.992 -9.538 -9.198 1.00 93.94 193 ALA A CA 1
ATOM 1457 C C . ALA A 1 193 ? -6.233 -10.377 -7.957 1.00 93.94 193 ALA A C 1
ATOM 1459 O O . ALA A 1 193 ? -5.316 -10.660 -7.175 1.00 93.94 193 ALA A O 1
ATOM 1460 N N . ASP A 1 194 ? -7.475 -10.809 -7.861 1.00 91.12 194 ASP A N 1
ATOM 1461 C CA . ASP A 1 194 ? -8.029 -11.658 -6.827 1.00 91.12 194 ASP A CA 1
ATOM 1462 C C . ASP A 1 194 ? -9.101 -12.587 -7.430 1.00 91.12 194 ASP A C 1
ATOM 1464 O O . ASP A 1 194 ? -9.067 -12.900 -8.623 1.00 91.12 194 ASP A O 1
ATOM 1468 N N . ALA A 1 195 ? -10.030 -13.063 -6.599 1.00 87.31 195 ALA A N 1
ATOM 1469 C CA . ALA A 1 195 ? -11.130 -13.914 -7.035 1.00 87.31 195 ALA A CA 1
ATOM 1470 C C . ALA A 1 195 ? -12.251 -13.162 -7.781 1.00 87.31 195 ALA A C 1
ATOM 1472 O O . ALA A 1 195 ? -13.013 -13.807 -8.500 1.00 87.31 195 ALA A O 1
ATOM 1473 N N . THR A 1 196 ? -12.381 -11.842 -7.612 1.00 86.25 196 THR A N 1
ATOM 1474 C CA . THR A 1 196 ? -13.478 -11.040 -8.182 1.00 86.25 196 THR A CA 1
ATOM 1475 C C . THR A 1 196 ? -13.084 -10.372 -9.497 1.00 86.25 196 THR A C 1
ATOM 1477 O O . THR A 1 196 ? -13.946 -10.087 -10.327 1.00 86.25 196 THR A O 1
ATOM 1480 N N . GLY A 1 197 ? -11.788 -10.175 -9.747 1.00 89.75 197 GLY A N 1
ATOM 1481 C CA . GLY A 1 197 ? -11.279 -9.726 -11.036 1.00 89.75 197 GLY A CA 1
ATOM 1482 C C . GLY A 1 197 ? -9.937 -9.016 -10.935 1.00 89.75 197 GLY A C 1
ATOM 1483 O O . GLY A 1 197 ? -9.062 -9.386 -10.156 1.00 89.75 197 GLY A O 1
ATOM 1484 N N . THR A 1 198 ? -9.754 -7.999 -11.779 1.00 93.12 198 THR A N 1
ATOM 1485 C CA . THR A 1 198 ? -8.556 -7.155 -11.775 1.00 93.12 198 THR A CA 1
ATOM 1486 C C . THR A 1 198 ? -8.875 -5.758 -11.272 1.00 93.12 198 THR A C 1
ATOM 1488 O O . THR A 1 198 ? -9.817 -5.132 -11.759 1.00 93.12 198 THR A O 1
ATOM 1491 N N . LYS A 1 199 ? -8.048 -5.235 -10.370 1.00 92.69 199 LYS A N 1
ATOM 1492 C CA . LYS A 1 199 ? -8.131 -3.868 -9.844 1.00 92.69 199 LYS A CA 1
ATOM 1493 C C . LYS A 1 199 ? -6.883 -3.083 -10.227 1.00 92.69 199 LYS A C 1
ATOM 1495 O O . LYS A 1 199 ? -5.850 -3.669 -10.547 1.00 92.69 199 LYS A O 1
ATOM 1500 N N . SER A 1 200 ? -6.949 -1.757 -10.213 1.00 92.69 200 SER A N 1
ATOM 1501 C CA . SER A 1 200 ? -5.793 -0.912 -10.526 1.00 92.69 200 SER A CA 1
ATOM 1502 C C . SER A 1 200 ? -5.543 0.116 -9.439 1.00 92.69 200 SER A C 1
ATOM 1504 O O . SER A 1 200 ? -6.482 0.682 -8.897 1.00 92.69 200 SER A O 1
ATOM 1506 N N . ALA A 1 201 ? -4.273 0.396 -9.169 1.00 93.69 201 ALA A N 1
ATOM 1507 C CA . ALA A 1 201 ? -3.861 1.523 -8.345 1.00 93.69 201 ALA A CA 1
ATOM 1508 C C . ALA A 1 201 ? -2.671 2.240 -8.986 1.00 93.69 201 ALA A C 1
ATOM 1510 O O . ALA A 1 201 ? -1.978 1.691 -9.845 1.00 93.69 201 ALA A O 1
ATOM 1511 N N . ILE A 1 202 ? -2.421 3.473 -8.555 1.00 92.56 202 ILE A N 1
ATOM 1512 C CA . ILE A 1 202 ? -1.255 4.243 -8.987 1.00 92.56 202 ILE A CA 1
ATOM 1513 C C . ILE A 1 202 ? -0.252 4.318 -7.841 1.00 92.56 202 ILE A C 1
ATOM 1515 O O . ILE A 1 202 ? -0.609 4.599 -6.699 1.00 92.56 202 ILE A O 1
ATOM 1519 N N . LEU A 1 203 ? 1.015 4.090 -8.159 1.00 93.06 203 LEU A N 1
ATOM 1520 C CA . LEU A 1 203 ? 2.148 4.366 -7.289 1.00 93.06 203 LEU A CA 1
ATOM 1521 C C . LEU A 1 203 ? 2.965 5.502 -7.901 1.00 93.06 203 LEU A C 1
ATOM 1523 O O . LEU A 1 203 ? 3.280 5.488 -9.090 1.00 93.06 203 LEU A O 1
ATOM 1527 N N . ARG A 1 204 ? 3.290 6.507 -7.091 1.00 92.38 204 ARG A N 1
ATOM 1528 C CA . ARG A 1 204 ? 4.088 7.663 -7.509 1.00 92.38 204 ARG A CA 1
ATOM 1529 C C . ARG A 1 204 ? 5.504 7.510 -6.982 1.00 92.38 204 ARG A C 1
ATOM 1531 O O . ARG A 1 204 ? 5.692 7.284 -5.791 1.00 92.38 204 ARG A O 1
ATOM 1538 N N . ILE A 1 205 ? 6.486 7.640 -7.862 1.00 90.69 205 ILE A N 1
ATOM 1539 C CA . ILE A 1 205 ? 7.900 7.412 -7.567 1.00 90.69 205 ILE A CA 1
ATOM 1540 C C . ILE A 1 205 ? 8.674 8.659 -7.984 1.00 90.69 205 ILE A C 1
ATOM 1542 O O . ILE A 1 205 ? 8.576 9.092 -9.127 1.00 90.69 205 ILE A O 1
ATOM 1546 N N . SER A 1 206 ? 9.431 9.238 -7.060 1.00 90.19 206 SER A N 1
ATOM 1547 C CA . SER A 1 206 ? 10.375 10.321 -7.337 1.00 90.19 206 SER A CA 1
ATOM 1548 C C . SER A 1 206 ? 11.775 9.738 -7.420 1.00 90.19 206 SER A C 1
ATOM 1550 O O . SER A 1 206 ? 12.212 9.069 -6.485 1.00 90.19 206 SER A O 1
ATOM 1552 N N . THR A 1 207 ? 12.502 9.998 -8.501 1.00 87.19 207 THR A N 1
ATOM 1553 C CA . THR A 1 207 ? 13.897 9.538 -8.634 1.00 87.19 207 THR A CA 1
ATOM 1554 C C . THR A 1 207 ? 14.920 10.616 -8.294 1.00 87.19 207 THR A C 1
ATOM 1556 O O . THR A 1 207 ? 16.123 10.379 -8.370 1.00 87.19 207 THR A O 1
ATOM 1559 N N . THR A 1 208 ? 14.457 11.797 -7.887 1.00 82.69 208 THR A N 1
A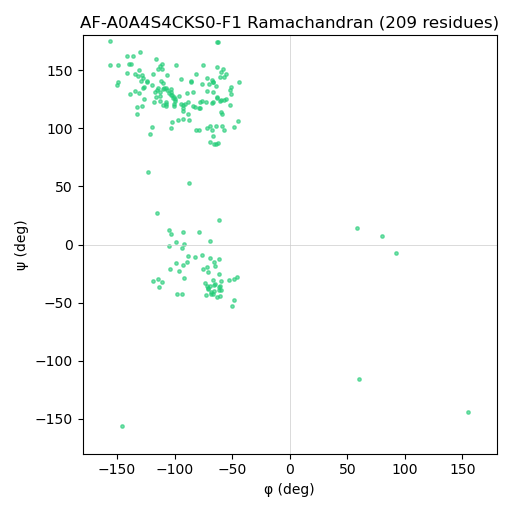TOM 1560 C CA . THR A 1 208 ? 15.296 12.897 -7.412 1.00 82.69 208 THR A CA 1
ATOM 1561 C C . THR A 1 208 ? 15.174 13.061 -5.900 1.00 82.69 208 THR A C 1
ATOM 1563 O O . THR A 1 208 ? 14.121 12.815 -5.299 1.00 82.69 208 THR A O 1
ATOM 1566 N N . ALA A 1 209 ? 16.281 13.449 -5.263 1.00 72.81 209 ALA A N 1
ATOM 1567 C CA . ALA A 1 209 ? 16.289 13.774 -3.845 1.00 72.81 209 ALA A CA 1
ATOM 1568 C C . ALA A 1 209 ? 15.444 15.034 -3.605 1.00 72.81 209 ALA A C 1
ATOM 1570 O O . ALA A 1 209 ? 15.626 16.043 -4.289 1.00 72.81 209 ALA A O 1
ATOM 1571 N N . ARG A 1 210 ? 14.538 14.989 -2.620 1.00 62.19 210 ARG A N 1
ATOM 1572 C CA . ARG A 1 210 ? 13.860 16.201 -2.145 1.00 62.19 210 ARG A CA 1
ATOM 1573 C C . ARG A 1 210 ? 14.901 17.083 -1.451 1.00 62.19 210 ARG A C 1
ATOM 1575 O O . ARG A 1 210 ? 15.578 16.601 -0.544 1.00 62.19 210 ARG A O 1
ATOM 1582 N N . LYS A 1 211 ? 15.058 18.317 -1.936 1.00 48.22 211 LYS A N 1
ATOM 1583 C CA . LYS A 1 211 ? 15.857 19.360 -1.278 1.00 48.22 211 LYS A CA 1
ATOM 1584 C C . LYS A 1 211 ? 15.137 19.893 -0.049 1.00 48.22 211 LYS A C 1
ATOM 1586 O O . LYS A 1 211 ? 13.888 19.952 -0.100 1.00 48.22 211 LYS A O 1
#

Secondary structure (DSSP, 8-state):
-PPP----------PPPEEPS--SSPEEPSSTTSPEE--TTEEEEEEEEEEHHHH-SS-TTHHHHHT-----TT--STT--PPPEEEE-TT-EEEEEE--TTEEEEEEEEEEEEEEEEEEEETTEEEEEEEEEEEEEEEEEE-TT-------TT------HHHHHHHHTS-HHHHHHHHHTSSSEEEEEEEEE-SS-EEEEEEEEE-S---

Radius of gyration: 22.84 Å; Cα contacts (8 Å, |Δi|>4): 368; chains: 1; bounding box: 70×52×67 Å

Sequence (211 aa):
MAVPFIALLTLSACTPIARGAQADYPIEAPDSFSPVTVLPGQSLYVTVPYARSSIENDQEYDAYFDAIEFDYSAVRISTDKVPDAYRDAPWLTLKSVDAPAGITVALVKANIGRVVSQTKVNGTSVNVKYGERFRLQYKISVAADFKAPVTNTSDTEALSPTAVEAMSSLSPELKAVIGTYGADVTRAKLTFADATGTKSAILRISTTARK